Protein AF-0000000081141094 (afdb_homodimer)

Organism: NCBI:txid267567

Secondary structure (DSSP, 8-state):
---------------------------------EEE---EEEEEEEEEPTT-HHHHHHHHHHHHHHHHHH-TTTEEEEEEE---TT-EEEEEEEESSHHHHHHHHHHTHHHHHHHHTTEEEEEEEEEE-HHHHHHHHTTTGGG-PEEEEBPTT-EEES--/---------------------------------EEE---EEEEEEEEEPTT-HHHHHHHHHHHHHHHHHH-TTTEEEEEEE---TT-EEEEEEEESSHHHHHHHHHHTHHHHHHHHTTEEEEEEEEEE-HHHHHHHHTTTGGG-PEEEEBPTT-EEES--

Solvent-accessible surface area (backbone atoms only — not comparable to full-atom values): 17976 Å² total; per-residue (Å²): 135,85,81,77,78,78,76,76,78,76,79,76,83,77,72,76,81,76,67,83,73,65,81,70,71,72,69,70,65,76,68,75,48,74,39,75,55,61,50,30,30,49,42,44,30,32,40,46,37,90,94,24,56,67,68,33,58,65,44,52,62,55,50,51,52,50,47,67,73,71,30,67,88,28,46,44,30,40,37,40,26,28,68,31,98,86,34,37,35,34,43,47,38,29,12,68,34,54,67,37,47,53,51,47,53,64,72,41,44,69,55,50,56,58,37,52,74,28,28,42,77,78,44,41,39,37,34,20,43,56,75,43,49,61,71,43,48,73,84,41,48,90,68,65,55,49,64,24,34,44,37,87,83,21,27,26,33,70,88,68,135,86,79,77,77,79,75,76,78,75,80,74,82,76,72,75,79,73,66,84,73,65,82,68,72,73,68,71,65,77,69,73,50,76,39,78,57,61,51,29,31,49,41,42,31,30,39,47,37,91,93,25,56,68,69,32,57,66,45,52,62,56,50,49,52,51,47,68,73,70,30,70,87,28,45,45,32,41,37,40,27,28,68,31,97,81,34,36,36,34,43,48,38,30,12,68,34,53,66,36,46,52,51,47,53,64,71,41,43,68,54,49,54,58,36,53,76,27,28,44,77,78,42,42,40,37,33,19,43,56,75,43,49,62,71,41,50,72,84,42,49,91,70,63,56,47,64,23,34,44,37,87,82,20,27,26,33,70,89,68

Structure (mmCIF, N/CA/C/O backbone):
data_AF-0000000081141094-model_v1
#
loop_
_entity.id
_entity.type
_entity.pdbx_description
1 polymer 'ABM domain-containing protein'
#
loop_
_atom_site.group_PDB
_atom_site.id
_atom_site.type_symbol
_atom_site.label_atom_id
_atom_site.label_alt_id
_atom_site.label_comp_id
_atom_site.label_asym_id
_atom_site.label_entity_id
_atom_site.label_seq_id
_atom_site.pdbx_PDB_ins_code
_atom_site.Cartn_x
_atom_site.Cartn_y
_atom_site.Cartn_z
_atom_site.occupancy
_atom_site.B_iso_or_equiv
_atom_site.auth_seq_id
_atom_site.auth_comp_id
_atom_site.auth_asym_id
_atom_site.auth_atom_id
_atom_site.pdbx_PDB_model_num
ATOM 1 N N . MET A 1 1 ? 33.531 -31.422 -27.875 1 28.91 1 MET A N 1
ATOM 2 C CA . MET A 1 1 ? 34.719 -31.797 -27.125 1 28.91 1 MET A CA 1
ATOM 3 C C . MET A 1 1 ? 34.406 -31.922 -25.641 1 28.91 1 MET A C 1
ATOM 5 O O . MET A 1 1 ? 33.906 -30.984 -25.031 1 28.91 1 MET A O 1
ATOM 9 N N . LYS A 1 2 ? 34.094 -33.25 -25.203 1 31.78 2 LYS A N 1
ATOM 10 C CA . LYS A 1 2 ? 33.469 -33.812 -24 1 31.78 2 LYS A CA 1
ATOM 11 C C . LYS A 1 2 ? 34.375 -33.625 -22.781 1 31.78 2 LYS A C 1
ATOM 13 O O . LYS A 1 2 ? 35.469 -34.219 -22.703 1 31.78 2 LYS A O 1
ATOM 18 N N . LEU A 1 3 ? 34.5 -32.406 -22.156 1 33.88 3 LEU A N 1
ATOM 19 C CA . LEU A 1 3 ? 35.312 -32.031 -21 1 33.88 3 LEU A CA 1
ATOM 20 C C . LEU A 1 3 ? 35 -32.938 -19.812 1 33.88 3 LEU A C 1
ATOM 22 O O . LEU A 1 3 ? 33.906 -32.906 -19.281 1 33.88 3 LEU A O 1
ATOM 26 N N . SER A 1 4 ? 35.625 -34.188 -19.781 1 29.58 4 SER A N 1
ATOM 27 C CA . SER A 1 4 ? 35.562 -35.219 -18.75 1 29.58 4 SER A CA 1
ATOM 28 C C . SER A 1 4 ? 36.062 -34.688 -17.406 1 29.58 4 SER A C 1
ATOM 30 O O . SER A 1 4 ? 37.281 -34.5 -17.234 1 29.58 4 SER A O 1
ATOM 32 N N . VAL A 1 5 ? 35.375 -33.75 -16.734 1 29.59 5 VAL A N 1
ATOM 33 C CA . VAL A 1 5 ? 35.719 -33.281 -15.398 1 29.59 5 VAL A CA 1
ATOM 34 C C . VAL A 1 5 ? 35.688 -34.469 -14.422 1 29.59 5 VAL A C 1
ATOM 36 O O . VAL A 1 5 ? 34.656 -35.062 -14.188 1 29.59 5 VAL A O 1
ATOM 39 N N . ILE A 1 6 ? 36.719 -35.281 -14.359 1 33.62 6 ILE A N 1
ATOM 40 C CA . ILE A 1 6 ? 37 -36.375 -13.445 1 33.62 6 ILE A CA 1
ATOM 41 C C . ILE A 1 6 ? 36.969 -35.875 -12 1 33.62 6 ILE A C 1
ATOM 43 O O . ILE A 1 6 ? 37.844 -35.125 -11.586 1 33.62 6 ILE A O 1
ATOM 47 N N . ILE A 1 7 ? 35.75 -35.594 -11.398 1 28.33 7 ILE A N 1
ATOM 48 C CA . ILE A 1 7 ? 35.625 -35.219 -9.992 1 28.33 7 ILE A CA 1
ATOM 49 C C . ILE A 1 7 ? 36 -36.406 -9.117 1 28.33 7 ILE A C 1
ATOM 51 O O . ILE A 1 7 ? 35.375 -37.469 -9.172 1 28.33 7 ILE A O 1
ATOM 55 N N . ASN A 1 8 ? 37.312 -36.625 -8.883 1 35.44 8 ASN A N 1
ATOM 56 C CA . ASN A 1 8 ? 37.844 -37.562 -7.926 1 35.44 8 ASN A CA 1
ATOM 57 C C . ASN A 1 8 ? 37.156 -37.469 -6.578 1 35.44 8 ASN A C 1
ATOM 59 O O . ASN A 1 8 ? 37.156 -36.438 -5.934 1 35.44 8 ASN A O 1
ATOM 63 N N . THR A 1 9 ? 36.219 -38.406 -6.363 1 34.09 9 THR A N 1
ATOM 64 C CA . THR A 1 9 ? 35.438 -38.594 -5.141 1 34.09 9 THR A CA 1
ATOM 65 C C . THR A 1 9 ? 36.375 -39 -3.982 1 34.09 9 THR A C 1
ATOM 67 O O . THR A 1 9 ? 37 -40.062 -4.016 1 34.09 9 THR A O 1
ATOM 70 N N . ILE A 1 10 ? 37.188 -38.094 -3.402 1 36.44 10 ILE A N 1
ATOM 71 C CA . ILE A 1 10 ? 37.969 -38.344 -2.203 1 36.44 10 ILE A CA 1
ATOM 72 C C . ILE A 1 10 ? 37.062 -38.844 -1.083 1 36.44 10 ILE A C 1
ATOM 74 O O . ILE A 1 10 ? 36.125 -38.156 -0.702 1 36.44 10 ILE A O 1
ATOM 78 N N . THR A 1 11 ? 36.969 -40.188 -0.93 1 33.22 11 THR A N 1
ATOM 79 C CA . THR A 1 11 ? 36.188 -40.844 0.125 1 33.22 11 THR A CA 1
ATOM 80 C C . THR A 1 11 ? 36.781 -40.562 1.496 1 33.22 11 THR A C 1
ATOM 82 O O . THR A 1 11 ? 37.906 -40.969 1.797 1 33.22 11 THR A O 1
ATOM 85 N N . ILE A 1 12 ? 36.656 -39.344 2.041 1 29.73 12 ILE A N 1
ATOM 86 C CA . ILE A 1 12 ? 37.125 -39.094 3.404 1 29.73 12 ILE A CA 1
ATOM 87 C C . ILE A 1 12 ? 36.312 -39.969 4.379 1 29.73 12 ILE A C 1
ATOM 89 O O . ILE A 1 12 ? 35.094 -39.938 4.391 1 29.73 12 ILE A O 1
ATOM 93 N N . ALA A 1 13 ? 36.906 -41.094 4.852 1 36.69 13 ALA A N 1
ATOM 94 C CA . ALA A 1 13 ? 36.375 -41.969 5.898 1 36.69 13 ALA A CA 1
ATOM 95 C C . ALA A 1 13 ? 36.156 -41.188 7.199 1 36.69 13 ALA A C 1
ATOM 97 O O . ALA A 1 13 ? 37.125 -40.75 7.84 1 36.69 13 ALA A O 1
ATOM 98 N N . CYS A 1 14 ? 35.125 -40.281 7.309 1 29.14 14 CYS A N 1
ATOM 99 C CA . CYS A 1 14 ? 34.812 -39.594 8.555 1 29.14 14 CYS A CA 1
ATOM 100 C C . CYS A 1 14 ? 34.469 -40.594 9.656 1 29.14 14 CYS A C 1
ATOM 102 O O . CYS A 1 14 ? 33.438 -41.281 9.57 1 29.14 14 CYS A O 1
ATOM 104 N N . ALA A 1 15 ? 35.406 -41.281 10.344 1 36.28 15 ALA A N 1
ATOM 105 C CA . ALA A 1 15 ? 35.125 -42.156 11.484 1 36.28 15 ALA A CA 1
ATOM 106 C C . ALA A 1 15 ? 34.406 -41.375 12.586 1 36.28 15 ALA A C 1
ATOM 108 O O . ALA A 1 15 ? 34.125 -41.938 13.656 1 36.28 15 ALA A O 1
ATOM 109 N N . SER A 1 16 ? 33.906 -40.156 12.539 1 31.55 16 SER A N 1
ATOM 110 C CA . SER A 1 16 ? 33.656 -39.562 13.852 1 31.55 16 SER A CA 1
ATOM 111 C C . SER A 1 16 ? 32.594 -40.312 14.625 1 31.55 16 SER A C 1
ATOM 113 O O . SER A 1 16 ? 31.562 -40.688 14.055 1 31.55 16 SER A O 1
ATOM 115 N N . ALA A 1 17 ? 32.969 -41.031 15.75 1 40.16 17 ALA A N 1
ATOM 116 C CA . ALA A 1 17 ? 32.125 -41.625 16.781 1 40.16 17 ALA A CA 1
ATOM 117 C C . ALA A 1 17 ? 31.172 -40.594 17.344 1 40.16 17 ALA A C 1
ATOM 119 O O . ALA A 1 17 ? 31.578 -39.656 18.047 1 40.16 17 ALA A O 1
ATOM 120 N N . PHE A 1 18 ? 30.094 -40.062 16.641 1 37.53 18 PHE A N 1
ATOM 121 C CA . PHE A 1 18 ? 29.219 -39.031 17.188 1 37.53 18 PHE A CA 1
ATOM 122 C C . PHE A 1 18 ? 28.453 -39.594 18.391 1 37.53 18 PHE A C 1
ATOM 124 O O . PHE A 1 18 ? 27.859 -40.656 18.328 1 37.53 18 PHE A O 1
ATOM 131 N N . ALA A 1 19 ? 28.984 -39.25 19.641 1 45.69 19 ALA A N 1
ATOM 132 C CA . ALA A 1 19 ? 28.203 -39.438 20.844 1 45.69 19 ALA A CA 1
ATOM 133 C C . ALA A 1 19 ? 26.75 -39.031 20.641 1 45.69 19 ALA A C 1
ATOM 135 O O . ALA A 1 19 ? 26.469 -38.156 19.812 1 45.69 19 ALA A O 1
ATOM 136 N N . PRO A 1 20 ? 25.891 -39.812 21.25 1 41.44 20 PRO A N 1
ATOM 137 C CA . PRO A 1 20 ? 24.469 -39.531 21.031 1 41.44 20 PRO A CA 1
ATOM 138 C C . PRO A 1 20 ? 24.109 -38.062 21.359 1 41.44 20 PRO A C 1
ATOM 140 O O . PRO A 1 20 ? 24.531 -37.562 22.391 1 41.44 20 PRO A O 1
ATOM 143 N N . ILE A 1 21 ? 24 -37.219 20.312 1 45.81 21 ILE A N 1
ATOM 144 C CA . ILE A 1 21 ? 23.484 -35.844 20.391 1 45.81 21 ILE A CA 1
ATOM 145 C C . ILE A 1 21 ? 22.234 -35.812 21.25 1 45.81 21 ILE A C 1
ATOM 147 O O . ILE A 1 21 ? 21.375 -36.719 21.156 1 45.81 21 ILE A O 1
ATOM 151 N N . SER A 1 22 ? 22.469 -35.344 22.516 1 41.44 22 SER A N 1
ATOM 152 C CA . SER A 1 22 ? 21.312 -35 23.344 1 41.44 22 SER A CA 1
ATOM 153 C C . SER A 1 22 ? 20.125 -34.562 22.5 1 41.44 22 SER A C 1
ATOM 155 O O . SER A 1 22 ? 20.312 -34 21.406 1 41.44 22 SER A O 1
ATOM 157 N N . PRO A 1 23 ? 18.953 -35 22.875 1 37.28 23 PRO A N 1
ATOM 158 C CA . PRO A 1 23 ? 17.797 -34.594 22.078 1 37.28 23 PRO A CA 1
ATOM 159 C C . PRO A 1 23 ? 17.844 -33.125 21.656 1 37.28 23 PRO A C 1
ATOM 161 O O . PRO A 1 23 ? 18.422 -32.312 22.359 1 37.28 23 PRO A O 1
ATOM 164 N N . THR A 1 24 ? 18.031 -32.969 20.328 1 35.97 24 THR A N 1
ATOM 165 C CA . THR A 1 24 ? 17.875 -31.703 19.641 1 35.97 24 THR A CA 1
ATOM 166 C C . THR A 1 24 ? 16.828 -30.844 20.328 1 35.97 24 THR A C 1
ATOM 168 O O . THR A 1 24 ? 15.719 -31.297 20.594 1 35.97 24 THR A O 1
ATOM 171 N N . LYS A 1 25 ? 17.344 -29.859 21.078 1 41.28 25 LYS A N 1
ATOM 172 C CA . LYS A 1 25 ? 16.406 -28.781 21.375 1 41.28 25 LYS A CA 1
ATOM 173 C C . LYS A 1 25 ? 15.375 -28.625 20.25 1 41.28 25 LYS A C 1
ATOM 175 O O . LYS A 1 25 ? 15.75 -28.5 19.078 1 41.28 25 LYS A O 1
ATOM 180 N N . THR A 1 26 ? 14.312 -29.328 20.406 1 37 26 THR A N 1
ATOM 181 C CA . THR A 1 26 ? 13.234 -28.875 19.531 1 37 26 THR A CA 1
ATOM 182 C C . THR A 1 26 ? 13.32 -27.375 19.297 1 37 26 THR A C 1
ATOM 184 O O . THR A 1 26 ? 13.141 -26.578 20.219 1 37 26 THR A O 1
ATOM 187 N N . HIS A 1 27 ? 14.266 -26.953 18.484 1 39.41 27 HIS A N 1
ATOM 188 C CA . HIS A 1 27 ? 13.977 -25.609 17.984 1 39.41 27 HIS A CA 1
ATOM 189 C C . HIS A 1 27 ? 12.484 -25.406 17.734 1 39.41 27 HIS A C 1
ATOM 191 O O . HIS A 1 27 ? 11.906 -26.078 16.875 1 39.41 27 HIS A O 1
ATOM 197 N N . THR A 1 28 ? 11.773 -25.391 18.734 1 39.66 28 THR A N 1
ATOM 198 C CA . THR A 1 28 ? 10.445 -24.828 18.5 1 39.66 28 THR A CA 1
ATOM 199 C C . THR A 1 28 ? 10.5 -23.734 17.438 1 39.66 28 THR A C 1
ATOM 201 O O . THR A 1 28 ? 10.977 -22.625 17.719 1 39.66 28 THR A O 1
ATOM 204 N N . SER A 1 29 ? 11.055 -24.031 16.266 1 41.84 29 SER A N 1
ATOM 205 C CA . SER A 1 29 ? 10.906 -23.078 15.172 1 41.84 29 SER A CA 1
ATOM 206 C C . SER A 1 29 ? 9.625 -22.266 15.32 1 41.84 29 SER A C 1
ATOM 208 O O . SER A 1 29 ? 8.523 -22.812 15.289 1 41.84 29 SER A O 1
ATOM 210 N N . LEU A 1 30 ? 9.492 -21.406 16.188 1 47.03 30 LEU A N 1
ATOM 211 C CA . LEU A 1 30 ? 8.391 -20.453 16.234 1 47.03 30 LEU A CA 1
ATOM 212 C C . LEU A 1 30 ? 7.781 -20.25 14.859 1 47.03 30 LEU A C 1
ATOM 214 O O . LEU A 1 30 ? 8.406 -19.625 13.984 1 47.03 30 LEU A O 1
ATOM 218 N N . THR A 1 31 ? 7.172 -21.312 14.32 1 54.34 31 THR A N 1
ATOM 219 C CA . THR A 1 31 ? 6.461 -21.328 13.055 1 54.34 31 THR A CA 1
ATOM 220 C C . THR A 1 31 ? 5.746 -20.016 12.805 1 54.34 31 THR A C 1
ATOM 222 O O . THR A 1 31 ? 4.965 -19.562 13.648 1 54.34 31 THR A O 1
ATOM 225 N N . MET A 1 32 ? 6.367 -19.188 12.117 1 63.62 32 MET A N 1
ATOM 226 C CA . MET A 1 32 ? 5.672 -17.969 11.695 1 63.62 32 MET A CA 1
ATOM 227 C C . MET A 1 32 ? 4.273 -18.281 11.188 1 63.62 32 MET A C 1
ATOM 229 O O . MET A 1 32 ? 4.09 -19.234 10.422 1 63.62 32 MET A O 1
ATOM 233 N N . THR A 1 33 ? 3.359 -17.703 11.961 1 85.19 33 THR A N 1
ATOM 234 C CA . THR A 1 33 ? 1.96 -17.891 11.594 1 85.19 33 THR A CA 1
ATOM 235 C C . THR A 1 33 ? 1.44 -16.703 10.797 1 85.19 33 THR A C 1
ATOM 237 O O . THR A 1 33 ? 2.055 -15.633 10.805 1 85.19 33 THR A O 1
ATOM 240 N N . TRP A 1 34 ? 0.695 -16.984 9.852 1 94.88 34 TRP A N 1
ATOM 241 C CA . TRP A 1 34 ? -0.061 -16 9.086 1 94.88 34 TRP A CA 1
ATOM 242 C C . TRP A 1 34 ? -1.381 -15.672 9.781 1 94.88 34 TRP A C 1
ATOM 244 O O . TRP A 1 34 ? -1.982 -16.531 10.422 1 94.88 34 TRP A O 1
ATOM 254 N N . ARG A 1 35 ? -1.74 -14.43 9.719 1 94.94 35 ARG A N 1
ATOM 255 C CA . ARG A 1 35 ? -3.105 -14.047 10.062 1 94.94 35 ARG A CA 1
ATOM 256 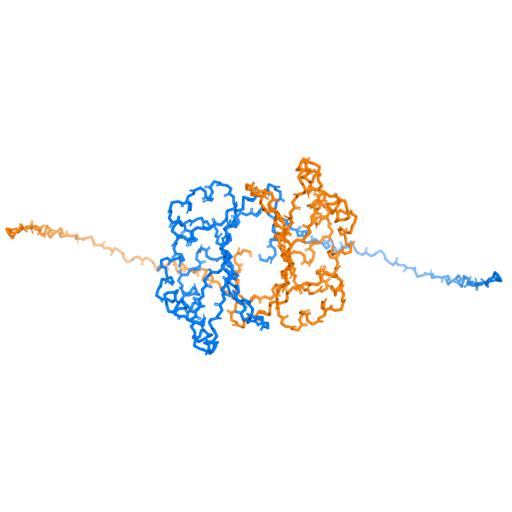C C . ARG A 1 35 ? -3.818 -13.438 8.859 1 94.94 35 ARG A C 1
ATOM 258 O O . ARG A 1 35 ? -3.172 -12.992 7.906 1 94.94 35 ARG A O 1
ATOM 265 N N . ASP A 1 36 ? -5.082 -13.406 8.93 1 96.19 36 ASP A N 1
ATOM 266 C CA . ASP A 1 36 ? -5.848 -12.797 7.855 1 96.19 36 ASP A CA 1
ATOM 267 C C . ASP A 1 36 ? -5.562 -11.297 7.766 1 96.19 36 ASP A C 1
ATOM 269 O O . ASP A 1 36 ? -5.465 -10.617 8.789 1 96.19 36 ASP A O 1
ATOM 273 N N . ASP A 1 37 ? -5.457 -10.852 6.574 1 96.94 37 ASP A N 1
ATOM 274 C CA . ASP A 1 37 ? -5.375 -9.406 6.355 1 96.94 37 ASP A CA 1
ATOM 275 C C . ASP A 1 37 ? -6.758 -8.766 6.398 1 96.94 37 ASP A C 1
ATOM 277 O O . ASP A 1 37 ? -7.633 -9.109 5.598 1 96.94 37 ASP A O 1
ATOM 281 N N . ASN A 1 38 ? -6.953 -7.848 7.281 1 96.69 38 ASN A N 1
ATOM 282 C CA . ASN A 1 38 ? -8.219 -7.125 7.363 1 96.69 38 ASN A CA 1
ATOM 283 C C . ASN A 1 38 ? -8 -5.617 7.406 1 96.69 38 ASN A C 1
ATOM 285 O O . ASN A 1 38 ? -8.875 -4.871 7.859 1 96.69 38 ASN A O 1
ATOM 289 N N . ILE A 1 39 ? -6.875 -5.195 6.965 1 97.94 39 ILE A N 1
ATOM 290 C CA . ILE A 1 39 ? -6.477 -3.793 7.062 1 97.94 39 ILE A CA 1
ATOM 291 C C . ILE A 1 39 ? -7.152 -2.988 5.953 1 97.94 39 ILE A C 1
ATOM 293 O O . ILE A 1 39 ? -7.219 -3.434 4.805 1 97.94 39 ILE A O 1
ATOM 297 N N . ILE A 1 40 ? -7.668 -1.82 6.312 1 98.75 40 ILE A N 1
ATOM 298 C CA . ILE A 1 40 ? -8.141 -0.822 5.359 1 98.75 40 ILE A CA 1
ATOM 299 C C . ILE A 1 40 ? -7 0.119 4.984 1 98.75 40 ILE A C 1
ATOM 301 O O . ILE A 1 40 ? -6.43 0.789 5.848 1 98.75 40 ILE A O 1
ATOM 305 N N . THR A 1 41 ? -6.699 0.141 3.707 1 98.75 41 THR A N 1
ATOM 306 C CA . THR A 1 41 ? -5.629 1.029 3.27 1 98.75 41 THR A CA 1
ATOM 307 C C . THR A 1 41 ? -6.184 2.168 2.418 1 98.75 41 THR A C 1
ATOM 309 O O . THR A 1 41 ? -7.09 1.96 1.61 1 98.75 41 THR A O 1
ATOM 312 N N . LEU A 1 42 ? -5.781 3.365 2.689 1 98.88 42 LEU A N 1
ATOM 313 C CA . LEU A 1 42 ? -5.949 4.547 1.849 1 98.88 42 LEU A CA 1
ATOM 314 C C . LEU A 1 42 ? -4.645 4.898 1.14 1 98.88 42 LEU A C 1
ATOM 316 O O . LEU A 1 42 ? -3.598 5.016 1.78 1 98.88 42 LEU A O 1
ATOM 320 N N . VAL A 1 43 ? -4.73 5.008 -0.226 1 98.88 43 VAL A N 1
ATOM 321 C CA . VAL A 1 43 ? -3.531 5.273 -1.01 1 98.88 43 VAL A CA 1
ATOM 322 C C . VAL A 1 43 ? -3.732 6.527 -1.855 1 98.88 43 VAL A C 1
ATOM 324 O O . VAL A 1 43 ? -4.051 6.441 -3.045 1 98.88 43 VAL A O 1
ATOM 327 N N . PRO A 1 44 ? -3.559 7.699 -1.254 1 98.88 44 PRO A N 1
ATOM 328 C CA . PRO A 1 44 ? -3.57 8.93 -2.057 1 98.88 44 PRO A CA 1
ATOM 329 C C . PRO A 1 44 ? -2.234 9.195 -2.746 1 98.88 44 PRO A C 1
ATOM 331 O O . PRO A 1 44 ? -1.175 9 -2.143 1 98.88 44 PRO A O 1
ATOM 334 N N . LYS A 1 45 ? -2.346 9.5 -4 1 98.94 45 LYS A N 1
ATOM 335 C CA . LYS A 1 45 ? -1.194 9.953 -4.773 1 98.94 45 LYS A CA 1
ATOM 336 C C . LYS A 1 45 ? -1.286 11.445 -5.07 1 98.94 45 LYS A C 1
ATOM 338 O O . LYS A 1 45 ? -2.268 11.914 -5.656 1 98.94 45 LYS A O 1
ATOM 343 N N . PHE A 1 46 ? -0.251 12.172 -4.652 1 98.94 46 PHE A N 1
ATOM 344 C CA . PHE A 1 46 ? -0.206 13.617 -4.805 1 98.94 46 PHE A CA 1
ATOM 345 C C . PHE A 1 46 ? 0.772 14.023 -5.902 1 98.94 46 PHE A C 1
ATOM 347 O O . PHE A 1 46 ? 1.863 13.453 -6.004 1 98.94 46 PHE A O 1
ATOM 354 N N . LYS A 1 47 ? 0.355 14.906 -6.711 1 98.94 47 LYS A N 1
ATOM 355 C CA . LYS A 1 47 ? 1.256 15.617 -7.613 1 98.94 47 LYS A CA 1
ATOM 356 C C . LYS A 1 47 ? 1.555 17.031 -7.102 1 98.94 47 LYS A C 1
ATOM 358 O O . LYS A 1 47 ? 0.658 17.859 -7.023 1 98.94 47 LYS A O 1
ATOM 363 N N . ILE A 1 48 ? 2.793 17.203 -6.789 1 98.94 48 ILE A N 1
ATOM 364 C CA . ILE A 1 48 ? 3.197 18.5 -6.27 1 98.94 48 ILE A CA 1
ATOM 365 C C . ILE A 1 48 ? 3.17 19.531 -7.391 1 98.94 48 ILE A C 1
ATOM 367 O O . ILE A 1 48 ? 3.605 19.266 -8.508 1 98.94 48 ILE A O 1
ATOM 371 N N . HIS A 1 49 ? 2.656 20.719 -7.066 1 98.94 49 HIS A N 1
ATOM 372 C CA . HIS A 1 49 ? 2.639 21.797 -8.047 1 98.94 49 HIS A CA 1
ATOM 373 C C . HIS A 1 49 ? 4.055 22.219 -8.43 1 98.94 49 HIS A C 1
ATOM 375 O O . HIS A 1 49 ? 4.969 22.141 -7.605 1 98.94 49 HIS A O 1
ATOM 381 N N . GLU A 1 50 ? 4.168 22.656 -9.703 1 98.69 50 GLU A N 1
ATOM 382 C CA . GLU A 1 50 ? 5.465 23.156 -10.148 1 98.69 50 GLU A CA 1
ATOM 383 C C . GLU A 1 50 ? 5.996 24.234 -9.211 1 98.69 50 GLU A C 1
ATOM 385 O O . GLU A 1 50 ? 5.27 25.172 -8.852 1 98.69 50 GLU A O 1
ATOM 390 N N . GLY A 1 51 ? 7.234 24.031 -8.719 1 98.5 51 GLY A N 1
ATOM 391 C CA . GLY A 1 51 ? 7.906 25.031 -7.898 1 98.5 51 GLY A CA 1
ATOM 392 C C . GLY A 1 51 ? 7.465 25 -6.445 1 98.5 51 GLY A C 1
ATOM 393 O O . GLY A 1 51 ? 7.898 25.828 -5.641 1 98.5 51 GLY A O 1
ATOM 394 N N . LYS A 1 52 ? 6.637 24.016 -6.055 1 98.81 52 LYS A N 1
ATOM 395 C CA . LYS A 1 52 ? 6.043 24.047 -4.723 1 98.81 52 LYS A CA 1
ATOM 396 C C . LYS A 1 52 ? 6.551 22.875 -3.871 1 98.81 52 LYS A C 1
ATOM 398 O O . LYS A 1 52 ? 5.949 22.547 -2.846 1 98.81 52 LYS A O 1
ATOM 403 N N . LYS A 1 53 ? 7.641 22.266 -4.258 1 98.62 53 LYS A N 1
ATOM 404 C CA . LYS A 1 53 ? 8.156 21.078 -3.576 1 98.62 53 LYS A CA 1
ATOM 405 C C . LYS A 1 53 ? 8.516 21.406 -2.127 1 98.62 53 LYS A C 1
ATOM 407 O O . LYS A 1 53 ? 8.148 20.656 -1.214 1 98.62 53 LYS A O 1
ATOM 412 N N . GLU A 1 54 ? 9.188 22.422 -1.898 1 98.5 54 GLU A N 1
ATOM 413 C CA . GLU A 1 54 ? 9.617 22.766 -0.547 1 98.5 54 GLU A CA 1
ATOM 414 C C . GLU A 1 54 ? 8.422 23 0.369 1 98.5 54 GLU A C 1
ATOM 416 O O . GLU A 1 54 ? 8.375 22.469 1.481 1 98.5 54 GLU A O 1
ATOM 421 N N . GLU A 1 55 ? 7.48 23.812 -0.071 1 98.75 55 GLU A N 1
ATOM 422 C CA . GLU A 1 55 ? 6.297 24.125 0.719 1 98.75 55 GLU A CA 1
ATOM 423 C C . GLU A 1 55 ? 5.496 22.859 1.038 1 98.75 55 GLU A C 1
ATOM 425 O O . GLU A 1 55 ? 5.031 22.688 2.166 1 98.75 55 GLU A O 1
ATOM 430 N N . TYR A 1 56 ? 5.398 22.078 0.043 1 98.88 56 TYR A N 1
ATOM 431 C CA . TYR A 1 56 ? 4.652 20.844 0.227 1 98.88 56 TYR A CA 1
ATOM 432 C C . TYR A 1 56 ? 5.336 19.938 1.248 1 98.88 56 TYR A C 1
ATOM 434 O O . TYR A 1 56 ? 4.691 19.438 2.172 1 98.88 56 TYR A O 1
ATOM 442 N N . MET A 1 57 ? 6.594 19.781 1.043 1 98.75 57 MET A N 1
ATOM 443 C CA . MET A 1 57 ? 7.344 18.844 1.866 1 98.75 57 MET A CA 1
ATOM 444 C C . MET A 1 57 ? 7.371 19.297 3.322 1 98.75 57 MET A C 1
ATOM 446 O O . MET A 1 57 ? 7.426 18.469 4.234 1 98.75 57 MET A O 1
ATOM 450 N N . LYS A 1 58 ? 7.23 20.5 3.639 1 98.44 58 LYS A N 1
ATOM 451 C CA . LYS A 1 58 ? 7.25 21.047 4.992 1 98.44 58 LYS A CA 1
ATOM 452 C C . LYS A 1 58 ? 6 20.641 5.766 1 98.44 58 LYS A C 1
ATOM 454 O O . LYS A 1 58 ? 5.992 20.656 7 1 98.44 58 LYS A O 1
ATOM 459 N N . VAL A 1 59 ? 4.984 20.297 5.074 1 98.75 59 VAL A N 1
ATOM 460 C CA . VAL A 1 59 ? 3.715 19.969 5.719 1 98.75 59 VAL A CA 1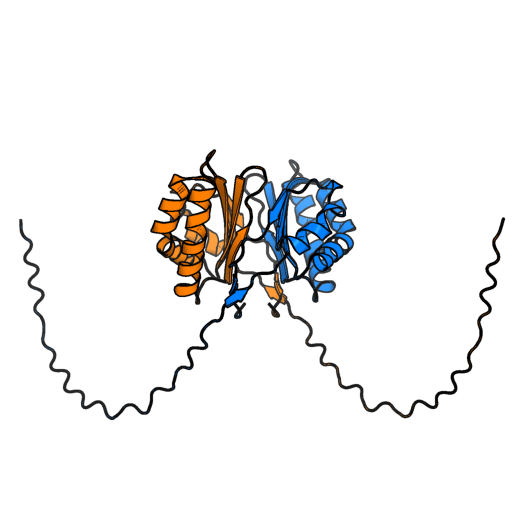
ATOM 461 C C . VAL A 1 59 ? 3.742 18.516 6.211 1 98.75 59 VAL A C 1
ATOM 463 O O . VAL A 1 59 ? 3.092 18.188 7.203 1 98.75 59 VAL A O 1
ATOM 466 N N . LEU A 1 60 ? 4.5 17.641 5.586 1 98.69 60 LEU A N 1
ATOM 467 C CA . LEU A 1 60 ? 4.422 16.203 5.789 1 98.69 60 LEU A CA 1
ATOM 468 C C . LEU A 1 60 ? 4.777 15.836 7.227 1 98.69 60 LEU A C 1
ATOM 470 O O . LEU A 1 60 ? 4.094 15.023 7.848 1 98.69 60 LEU A O 1
ATOM 474 N N . PRO A 1 61 ? 5.801 16.5 7.871 1 98.69 61 PRO A 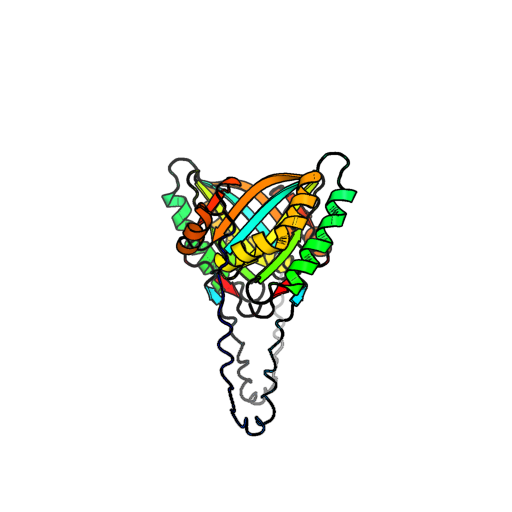N 1
ATOM 475 C CA . PRO A 1 61 ? 6.109 16.156 9.258 1 98.69 61 PRO A CA 1
ATOM 476 C C . PRO A 1 61 ? 4.949 16.453 10.211 1 98.69 61 PRO A C 1
ATOM 478 O O . PRO A 1 61 ? 4.789 15.766 11.227 1 98.69 61 PRO A O 1
ATOM 481 N N . LYS A 1 62 ? 4.109 17.359 9.891 1 98.75 62 LYS A N 1
ATOM 482 C CA . LYS A 1 62 ? 2.973 17.688 10.742 1 98.75 62 LYS A CA 1
ATOM 483 C C . LYS A 1 62 ? 1.931 16.578 10.727 1 98.75 62 LYS A C 1
ATOM 485 O O . LYS A 1 62 ? 1.312 16.266 11.75 1 98.75 62 LYS A O 1
ATOM 490 N N . PHE A 1 63 ? 1.716 15.969 9.547 1 98.88 63 PHE A N 1
ATOM 491 C CA . PHE A 1 63 ? 0.875 14.781 9.469 1 98.88 63 PHE A CA 1
ATOM 492 C C . PHE A 1 63 ? 1.392 13.695 10.406 1 98.88 63 PHE A C 1
ATOM 494 O O . PHE A 1 63 ? 0.628 13.133 11.188 1 98.88 63 PHE A O 1
ATOM 501 N N . LEU A 1 64 ? 2.684 13.43 10.219 1 98.69 64 LEU A N 1
ATOM 502 C CA . LEU A 1 64 ? 3.305 12.344 10.961 1 98.69 64 LEU A CA 1
ATOM 503 C C . LEU A 1 64 ? 3.154 12.555 12.469 1 98.69 64 LEU A C 1
ATOM 505 O O . LEU A 1 64 ? 2.787 11.633 13.195 1 98.69 64 LEU A O 1
ATOM 509 N N . GLU A 1 65 ? 3.416 13.727 12.93 1 98.12 65 GLU A N 1
ATOM 510 C CA . GLU A 1 65 ? 3.311 14.062 14.352 1 98.12 65 GLU A CA 1
ATOM 511 C C . GLU A 1 65 ? 1.889 13.852 14.859 1 98.12 65 GLU A C 1
ATOM 513 O O . GLU A 1 65 ? 1.685 13.234 15.914 1 98.12 65 GLU A O 1
ATOM 518 N N . LYS A 1 66 ? 0.935 14.328 14.148 1 98.38 66 LYS A N 1
ATOM 519 C CA . LYS A 1 66 ? -0.463 14.25 14.562 1 98.38 66 LYS A CA 1
ATOM 520 C C . LYS A 1 66 ? -0.934 12.797 14.625 1 98.38 66 LYS A C 1
ATOM 522 O O . LYS A 1 66 ? -1.621 12.398 15.57 1 98.38 66 LYS A O 1
ATOM 527 N N . VAL A 1 67 ? -0.597 12.039 13.641 1 98.56 67 VAL A N 1
ATOM 528 C CA . VAL A 1 67 ? -1.021 10.641 13.586 1 98.56 67 VAL A CA 1
ATOM 529 C C . VAL A 1 67 ? -0.367 9.859 14.719 1 98.56 67 VAL A C 1
ATOM 531 O O . VAL A 1 67 ? -1.032 9.086 15.414 1 98.56 67 VAL A O 1
ATOM 534 N N . LYS A 1 68 ? 0.9 10.109 14.906 1 96.81 68 LYS A N 1
ATOM 535 C CA . LYS A 1 68 ? 1.607 9.453 16 1 96.81 68 LYS A CA 1
ATOM 536 C C . LYS A 1 68 ? 0.958 9.766 17.344 1 96.81 68 LYS A C 1
ATOM 538 O O . LYS A 1 68 ? 0.848 8.891 18.203 1 96.81 68 LYS A O 1
ATOM 543 N N . ALA A 1 69 ? 0.473 10.906 17.5 1 97.12 69 ALA A N 1
ATOM 544 C CA . ALA A 1 69 ? -0.033 11.383 18.781 1 97.12 69 ALA A CA 1
ATOM 545 C C . ALA A 1 69 ? -1.454 10.883 19.031 1 97.12 69 ALA A C 1
ATOM 547 O O . ALA A 1 69 ? -1.843 10.633 20.172 1 97.12 69 ALA A O 1
ATOM 548 N N . ASN A 1 70 ? -2.191 10.656 17.969 1 97.81 70 ASN A N 1
ATOM 549 C CA . ASN A 1 70 ? -3.631 10.617 18.203 1 97.81 70 ASN A CA 1
ATOM 550 C C . ASN A 1 70 ? -4.242 9.305 17.719 1 97.81 70 ASN A C 1
ATOM 552 O O . ASN A 1 70 ? -5.426 9.047 17.953 1 97.81 70 ASN A O 1
ATOM 556 N N . GLU A 1 71 ? -3.465 8.453 17.078 1 97.44 71 GLU A N 1
ATOM 557 C CA . GLU A 1 71 ? -4.129 7.359 16.391 1 97.44 71 GLU A CA 1
ATOM 558 C C . GLU A 1 71 ? -3.51 6.012 16.75 1 97.44 71 GLU A C 1
ATOM 560 O O . GLU A 1 71 ? -3.455 5.105 15.914 1 97.44 71 GLU A O 1
ATOM 565 N N . GLN A 1 72 ? -3.145 5.824 17.922 1 94.75 72 GLN A N 1
ATOM 566 C CA . GLN A 1 72 ? -2.453 4.629 18.391 1 94.75 72 GLN A CA 1
ATOM 567 C C . GLN A 1 72 ? -3.379 3.416 18.375 1 94.75 72 GLN A C 1
ATOM 569 O O . GLN A 1 72 ? -2.922 2.281 18.234 1 94.75 72 GLN A O 1
ATOM 574 N N . ASP A 1 73 ? -4.637 3.682 18.422 1 94.31 73 ASP A N 1
ATOM 575 C CA . ASP A 1 73 ? -5.57 2.57 18.578 1 94.31 73 ASP A CA 1
ATOM 576 C C . ASP A 1 73 ? -6.086 2.096 17.219 1 94.31 73 ASP A C 1
ATOM 578 O O . ASP A 1 73 ? -6.672 1.016 17.109 1 94.31 73 ASP A O 1
ATOM 582 N N . THR A 1 74 ? -5.828 2.902 16.188 1 96.62 74 THR A N 1
ATOM 583 C CA . THR A 1 74 ? -6.512 2.564 14.945 1 96.62 74 THR A CA 1
ATOM 584 C C . THR A 1 74 ? -5.523 2.486 13.789 1 96.62 74 THR A C 1
ATOM 586 O O . THR A 1 74 ? -5.73 1.733 12.836 1 96.62 74 THR A O 1
ATOM 589 N N . CYS A 1 75 ? -4.453 3.246 13.812 1 97.69 75 CYS A N 1
ATOM 590 C CA . CYS A 1 75 ? -3.488 3.277 12.719 1 97.69 75 CYS A CA 1
ATOM 591 C C . CYS A 1 75 ? -2.52 2.104 12.812 1 97.69 75 CYS A C 1
ATOM 593 O O . CYS A 1 75 ? -1.918 1.873 13.867 1 97.69 75 CYS A O 1
ATOM 595 N N . VAL A 1 76 ? -2.381 1.388 11.727 1 97.25 76 VAL A N 1
ATOM 596 C CA . VAL A 1 76 ? -1.498 0.228 11.664 1 97.25 76 VAL A CA 1
ATOM 597 C C . VAL A 1 76 ? -0.137 0.643 11.109 1 97.25 76 VAL A C 1
ATOM 599 O O . VAL A 1 76 ? 0.903 0.188 11.594 1 97.25 76 VAL A O 1
ATOM 602 N N . PHE A 1 77 ? -0.084 1.443 10.125 1 98.06 77 PHE A N 1
ATOM 603 C CA . PHE A 1 77 ? 1.127 2.051 9.586 1 98.06 77 PHE A CA 1
ATOM 604 C C . PHE A 1 77 ? 0.811 3.377 8.906 1 98.06 77 PHE A C 1
ATOM 606 O O . PHE A 1 77 ? -0.311 3.59 8.438 1 98.06 77 PHE A O 1
ATOM 613 N N . TYR A 1 78 ? 1.821 4.207 8.938 1 98.75 78 TYR A N 1
ATOM 614 C CA . TYR A 1 78 ? 1.643 5.543 8.367 1 98.75 78 TYR A CA 1
ATOM 615 C C . TYR A 1 78 ? 2.98 6.145 7.961 1 98.75 78 TYR A C 1
ATOM 617 O O . TYR A 1 78 ? 3.967 6.043 8.695 1 98.75 78 TYR A O 1
ATOM 625 N N . GLY A 1 79 ? 2.918 6.723 6.801 1 98.81 79 GLY A N 1
ATOM 626 C CA . GLY A 1 79 ? 4.066 7.453 6.293 1 98.81 79 GLY A CA 1
ATOM 627 C C . GLY A 1 79 ? 3.908 7.887 4.848 1 98.81 79 GLY A C 1
ATOM 628 O O . GLY A 1 79 ? 2.789 7.934 4.328 1 98.81 79 GLY A O 1
ATOM 629 N N . PHE A 1 80 ? 5.047 8.297 4.297 1 98.94 80 PHE A N 1
ATOM 630 C CA . PHE A 1 80 ? 5.055 8.805 2.928 1 98.94 80 PHE A CA 1
ATOM 631 C C . PHE A 1 80 ? 6.211 8.203 2.135 1 98.94 80 PHE A C 1
ATOM 633 O O . PHE A 1 80 ? 7.258 7.883 2.697 1 98.94 80 PHE A O 1
ATOM 640 N N . VAL A 1 81 ? 5.992 8.109 0.852 1 98.88 81 VAL A N 1
ATOM 641 C CA . VAL A 1 81 ? 7.055 7.738 -0.077 1 98.88 81 VAL A CA 1
ATOM 642 C C . VAL A 1 81 ? 7.082 8.719 -1.249 1 98.88 81 VAL A C 1
ATOM 644 O O . VAL A 1 81 ? 6.039 9.242 -1.651 1 98.88 81 VAL A O 1
ATOM 647 N N . GLY A 1 82 ? 8.266 8.922 -1.8 1 98.69 82 GLY A N 1
ATOM 648 C CA . GLY A 1 82 ? 8.516 9.977 -2.764 1 98.69 82 GLY A CA 1
ATOM 649 C C . GLY A 1 82 ? 9.406 11.078 -2.221 1 98.69 82 GLY A C 1
ATOM 650 O O . GLY A 1 82 ? 10.094 10.891 -1.214 1 98.69 82 GLY A O 1
ATOM 651 N N . PRO A 1 83 ? 9.539 12.32 -2.852 1 98.62 83 PRO A N 1
ATOM 652 C CA . PRO A 1 83 ? 9.008 12.539 -4.199 1 98.62 83 PRO A CA 1
ATOM 653 C C . PRO A 1 83 ? 9.797 11.781 -5.27 1 98.62 83 PRO A C 1
ATOM 655 O O . PRO A 1 83 ? 11 11.562 -5.117 1 98.62 83 PRO A O 1
ATOM 658 N N . THR A 1 84 ? 9.047 11.375 -6.285 1 98.56 84 THR A N 1
ATOM 659 C CA . THR A 1 84 ? 9.695 10.867 -7.492 1 98.56 84 THR A CA 1
ATOM 660 C C . THR A 1 84 ? 10.297 12.016 -8.305 1 98.56 84 THR A C 1
ATOM 662 O O . THR A 1 84 ? 10.188 13.18 -7.918 1 98.56 84 THR A O 1
ATOM 665 N N . GLU A 1 85 ? 10.977 11.594 -9.422 1 96.62 85 GLU A N 1
ATOM 666 C CA . GLU A 1 85 ? 11.508 12.609 -10.328 1 96.62 85 GLU A CA 1
ATOM 667 C C . GLU A 1 85 ? 10.383 13.477 -10.898 1 96.62 85 GLU A C 1
ATOM 669 O O . GLU A 1 85 ? 10.594 14.656 -11.18 1 96.62 85 GLU A O 1
ATOM 674 N N . ASP A 1 86 ? 9.195 12.977 -10.953 1 97.62 86 ASP A N 1
ATOM 675 C CA . ASP A 1 86 ? 8.055 13.695 -11.516 1 97.62 86 ASP A CA 1
ATOM 676 C C . ASP A 1 86 ? 7.215 14.344 -10.414 1 97.62 86 ASP A C 1
ATOM 678 O O . ASP A 1 86 ? 6.051 14.68 -10.633 1 97.62 86 ASP A O 1
ATOM 682 N N . ASP A 1 87 ? 7.668 14.383 -9.18 1 98.69 87 ASP A N 1
ATOM 683 C CA . ASP A 1 87 ? 7.082 15.094 -8.055 1 98.69 87 ASP A CA 1
ATOM 684 C C . ASP A 1 87 ? 5.793 14.422 -7.59 1 98.69 87 ASP A C 1
ATOM 686 O O . ASP A 1 87 ? 4.805 15.094 -7.285 1 98.69 87 ASP A O 1
ATOM 690 N N . LEU A 1 88 ? 5.871 13.125 -7.574 1 98.88 88 LEU A N 1
ATOM 691 C CA . LEU A 1 88 ? 4.77 12.344 -7.023 1 98.88 88 LEU A CA 1
ATOM 692 C C . LEU A 1 88 ? 5.09 11.891 -5.602 1 98.88 88 LEU A C 1
ATOM 694 O O . LEU A 1 88 ? 6.223 11.5 -5.309 1 98.88 88 LEU A O 1
ATOM 698 N N . VAL A 1 89 ? 4.102 11.992 -4.711 1 98.94 89 VAL A N 1
ATOM 699 C CA . VAL A 1 89 ? 4.172 11.5 -3.34 1 98.94 89 VAL A CA 1
ATOM 700 C C . VAL A 1 89 ? 2.953 10.633 -3.037 1 98.94 89 VAL A C 1
ATOM 702 O O . VAL A 1 89 ? 1.832 10.969 -3.422 1 98.94 89 VAL A O 1
ATOM 705 N N . ILE A 1 90 ? 3.221 9.539 -2.414 1 98.94 90 ILE A N 1
ATOM 706 C CA . ILE A 1 90 ? 2.148 8.656 -1.968 1 98.94 90 ILE A CA 1
ATOM 707 C C . ILE A 1 90 ? 2.146 8.586 -0.443 1 98.94 90 ILE A C 1
ATOM 709 O O . ILE A 1 90 ? 3.199 8.422 0.179 1 98.94 90 ILE A O 1
ATOM 713 N N . CYS A 1 91 ? 0.988 8.805 0.112 1 98.94 91 CYS A N 1
ATOM 714 C CA . CYS A 1 91 ? 0.845 8.445 1.519 1 98.94 91 CYS A CA 1
ATOM 715 C C . CYS A 1 91 ? 0.594 6.949 1.677 1 98.94 91 CYS A C 1
ATOM 717 O O . CYS A 1 91 ? -0.355 6.41 1.104 1 98.94 91 CYS A O 1
ATOM 719 N N . ARG A 1 92 ? 1.436 6.285 2.365 1 98.62 92 ARG A N 1
ATOM 720 C CA . ARG A 1 92 ? 1.349 4.879 2.738 1 98.62 92 ARG A CA 1
ATOM 721 C C . ARG A 1 92 ? 0.708 4.715 4.113 1 98.62 92 ARG A C 1
ATOM 723 O O . ARG A 1 92 ? 1.349 4.969 5.137 1 98.62 92 ARG A O 1
ATOM 730 N N . GLU A 1 93 ? -0.552 4.25 4.145 1 98.88 93 GLU A N 1
ATOM 731 C CA . GLU A 1 93 ? -1.283 4.289 5.406 1 98.88 93 GLU A CA 1
ATOM 732 C C . GLU A 1 93 ? -2.328 3.182 5.473 1 98.88 93 GLU A C 1
ATOM 734 O O . GLU A 1 93 ? -2.902 2.799 4.453 1 98.88 93 GLU A O 1
ATOM 739 N N . GLY A 1 94 ? -2.543 2.617 6.656 1 98.56 94 GLY A N 1
ATOM 740 C CA . GLY A 1 94 ? -3.482 1.54 6.926 1 98.56 94 GLY A CA 1
ATOM 741 C C . GLY A 1 94 ? -4.09 1.612 8.312 1 98.56 94 GLY A C 1
ATOM 742 O O . GLY A 1 94 ? -3.432 2.039 9.266 1 98.56 94 GLY A O 1
ATOM 743 N N . TYR A 1 95 ? -5.297 1.127 8.406 1 98.38 95 TYR A N 1
ATOM 744 C CA . TYR A 1 95 ? -6.094 1.19 9.633 1 98.38 95 TYR A CA 1
ATOM 745 C C . TYR A 1 95 ? -6.773 -0.144 9.906 1 98.38 95 TYR A C 1
ATOM 747 O O . TYR A 1 95 ? -7.043 -0.915 8.984 1 98.38 95 TYR A O 1
ATOM 755 N N . ASN A 1 96 ? -7.121 -0.302 11.141 1 97.25 96 ASN A N 1
ATOM 756 C CA . ASN A 1 96 ? -7.691 -1.586 11.531 1 97.25 96 ASN A CA 1
ATOM 757 C C . ASN A 1 96 ? -9.195 -1.63 11.273 1 97.25 96 ASN A C 1
ATOM 759 O O . ASN A 1 96 ? -9.828 -2.67 11.461 1 97.25 96 ASN A O 1
ATOM 763 N N . SER A 1 97 ? -9.773 -0.459 10.836 1 97.88 97 SER A N 1
ATOM 764 C CA . SER A 1 97 ? -11.203 -0.393 10.547 1 97.88 97 SER A CA 1
ATOM 765 C C . SER A 1 97 ? -11.539 0.836 9.711 1 97.88 97 SER A C 1
ATOM 767 O O . SER A 1 97 ? -10.742 1.772 9.617 1 97.88 97 SER A O 1
ATOM 769 N N . ALA A 1 98 ? -12.727 0.779 9.086 1 98.69 98 ALA A N 1
ATOM 770 C CA . ALA A 1 98 ? -13.25 1.96 8.406 1 98.69 98 ALA A CA 1
ATOM 771 C C . ALA A 1 98 ? -13.375 3.137 9.375 1 98.69 98 ALA A C 1
ATOM 773 O O . ALA A 1 98 ? -13.07 4.277 9.016 1 98.69 98 ALA A O 1
ATOM 774 N N . ASP A 1 99 ? -13.812 2.846 10.617 1 98.38 99 ASP A N 1
ATOM 775 C CA . ASP A 1 99 ? -13.922 3.902 11.625 1 98.38 99 ASP A CA 1
ATOM 776 C C . ASP A 1 99 ? -12.562 4.539 11.898 1 98.38 99 ASP A C 1
ATOM 778 O O . ASP A 1 99 ? -12.469 5.75 12.094 1 98.38 99 ASP A O 1
ATOM 782 N N . GLY A 1 100 ? -11.57 3.697 11.953 1 98.44 100 GLY A N 1
ATOM 783 C CA . GLY A 1 100 ? -10.219 4.227 12.117 1 98.44 100 GLY A CA 1
ATOM 784 C C . GLY A 1 100 ? -9.812 5.172 11 1 98.44 100 GLY A C 1
ATOM 785 O O . GLY A 1 100 ? -9.211 6.215 11.258 1 98.44 100 GLY A O 1
ATOM 786 N N . LEU A 1 101 ? -10.133 4.852 9.781 1 98.88 101 LEU A N 1
ATOM 787 C CA . LEU A 1 101 ? -9.828 5.719 8.648 1 98.88 101 LEU A CA 1
ATOM 788 C C . LEU A 1 101 ? -10.602 7.027 8.734 1 98.88 101 LEU A C 1
ATOM 790 O O . LEU A 1 101 ? -10.055 8.102 8.477 1 98.88 101 LEU A O 1
ATOM 794 N N . LEU A 1 102 ? -11.852 6.941 9.109 1 98.75 102 LEU A N 1
ATOM 795 C CA . LEU A 1 102 ? -12.656 8.148 9.234 1 98.75 102 LEU A CA 1
ATOM 796 C C . LEU A 1 102 ? -12.117 9.055 10.336 1 98.75 102 LEU A C 1
ATOM 798 O O . LEU A 1 102 ? -12.086 10.273 10.188 1 98.75 102 LEU A O 1
ATOM 802 N N . LYS A 1 103 ? -11.695 8.469 11.43 1 98.5 103 LYS A N 1
ATOM 803 C CA . LYS A 1 103 ? -11.031 9.227 12.484 1 98.5 103 LYS A CA 1
ATOM 804 C C . LYS A 1 103 ? -9.773 9.922 11.961 1 98.5 103 LYS A C 1
ATOM 806 O O . LYS A 1 103 ? -9.508 11.078 12.305 1 98.5 103 LYS A O 1
ATOM 811 N N . HIS A 1 104 ? -9.031 9.242 11.172 1 98.81 104 HIS A N 1
ATOM 812 C CA . HIS A 1 104 ? -7.824 9.797 10.562 1 98.81 104 HIS A CA 1
ATOM 813 C C . HIS A 1 104 ? -8.148 11.031 9.734 1 98.81 104 HIS A C 1
ATOM 815 O O . HIS A 1 104 ? -7.477 12.062 9.867 1 98.81 104 HIS A O 1
ATOM 821 N N . LEU A 1 105 ? -9.141 10.945 8.922 1 98.56 105 LEU A N 1
ATOM 822 C CA . LEU A 1 105 ? -9.492 12.055 8.047 1 98.56 105 LEU A CA 1
ATOM 823 C C . LEU A 1 105 ? -9.891 13.281 8.852 1 98.56 105 LEU A C 1
ATOM 825 O O . LEU A 1 105 ? -9.516 14.406 8.508 1 98.56 105 LEU A O 1
ATOM 829 N N . ALA A 1 106 ? -10.625 13.062 9.914 1 98.38 106 ALA A N 1
ATOM 830 C CA . ALA A 1 106 ? -10.984 14.172 10.797 1 98.38 106 ALA A CA 1
ATOM 831 C C . ALA A 1 106 ? -9.75 14.75 11.477 1 98.38 106 ALA A C 1
ATOM 833 O O . ALA A 1 106 ? -9.625 15.969 11.609 1 98.38 106 ALA A O 1
ATOM 834 N N . ASN A 1 107 ? -8.883 13.93 11.852 1 98.75 107 ASN A N 1
ATOM 835 C CA . ASN A 1 107 ? -7.691 14.312 12.602 1 98.75 107 ASN A CA 1
ATOM 836 C C . ASN A 1 107 ? -6.758 15.18 11.758 1 98.75 107 ASN A C 1
ATOM 838 O O . ASN A 1 107 ? -6.148 16.125 12.273 1 98.75 107 ASN A O 1
ATOM 842 N N . VAL A 1 108 ? -6.656 14.867 10.438 1 98.69 108 VAL A N 1
ATOM 843 C CA . VAL A 1 108 ? -5.605 15.492 9.641 1 98.69 108 VAL A CA 1
ATOM 844 C C . VAL A 1 108 ? -6.219 16.516 8.688 1 98.69 108 VAL A C 1
ATOM 846 O O . VAL A 1 108 ? -5.594 16.906 7.703 1 98.69 108 VAL A O 1
ATOM 849 N N . ASP A 1 109 ? -7.387 16.938 8.984 1 98.38 109 ASP A N 1
ATOM 850 C CA . ASP A 1 109 ? -8.109 17.844 8.086 1 98.38 109 ASP A CA 1
ATOM 851 C C . ASP A 1 109 ? -7.301 19.109 7.809 1 98.38 109 ASP A C 1
ATOM 853 O O . ASP A 1 109 ? -7.156 19.516 6.656 1 98.38 109 ASP A O 1
ATOM 857 N N . ALA A 1 110 ? -6.766 19.781 8.789 1 98.5 110 ALA A N 1
ATOM 858 C CA . ALA A 1 110 ? -6.02 21.016 8.641 1 98.5 110 ALA A CA 1
ATOM 859 C C . ALA A 1 110 ? -4.754 20.812 7.812 1 98.5 110 ALA A C 1
ATOM 861 O O . ALA A 1 110 ? -4.441 21.609 6.926 1 98.5 110 ALA A O 1
ATOM 862 N N . GLU A 1 111 ? -4.027 19.734 8.125 1 98.75 111 GLU A N 1
ATOM 863 C CA . GLU A 1 111 ? -2.809 19.406 7.383 1 98.75 111 GLU A CA 1
ATOM 864 C C . GLU A 1 111 ? -3.117 19.078 5.926 1 98.75 111 GLU A C 1
ATOM 866 O O . GLU A 1 111 ? -2.354 19.438 5.027 1 98.75 111 GLU A O 1
ATOM 871 N N . LEU A 1 112 ? -4.215 18.359 5.711 1 98.69 112 LEU A N 1
ATOM 872 C CA . LEU A 1 112 ? -4.609 18.031 4.348 1 98.69 112 LEU A CA 1
ATOM 873 C C . LEU A 1 112 ? -4.93 19.297 3.551 1 98.69 112 LEU A C 1
ATOM 875 O O . LEU A 1 112 ? -4.5 19.438 2.404 1 98.69 112 LEU A O 1
ATOM 879 N N . LYS A 1 113 ? -5.645 20.219 4.168 1 98.56 113 LYS A N 1
ATOM 880 C CA . LYS A 1 113 ? -5.941 21.484 3.506 1 98.56 113 LYS A CA 1
ATOM 881 C C . LYS A 1 113 ? -4.656 22.234 3.16 1 98.56 113 LYS A C 1
ATOM 883 O O . LYS A 1 113 ? -4.516 22.766 2.053 1 98.56 113 LYS A O 1
ATOM 888 N N . ALA A 1 114 ? -3.746 22.281 4.059 1 98.75 114 ALA A N 1
ATOM 889 C CA . ALA A 1 114 ? -2.463 22.922 3.812 1 98.75 114 ALA A CA 1
ATOM 890 C C . ALA A 1 114 ? -1.713 22.25 2.67 1 98.75 114 ALA A C 1
ATOM 892 O O . ALA A 1 114 ? -1.161 22.922 1.796 1 98.75 114 ALA A O 1
ATOM 893 N N . ALA A 1 115 ? -1.653 20.938 2.641 1 98.75 115 ALA A N 1
ATOM 894 C CA . ALA A 1 115 ? -0.972 20.172 1.593 1 98.75 115 ALA A CA 1
ATOM 895 C C . ALA A 1 115 ? -1.594 20.453 0.226 1 98.75 115 ALA A C 1
ATOM 897 O O . ALA A 1 115 ? -0.881 20.578 -0.771 1 98.75 115 ALA A O 1
ATOM 898 N N . LEU A 1 116 ? -2.898 20.531 0.187 1 98.62 116 LEU A N 1
ATOM 899 C CA . LEU A 1 116 ? -3.631 20.656 -1.069 1 98.62 116 LEU A CA 1
ATOM 900 C C . LEU A 1 116 ? -3.5 22.062 -1.632 1 98.62 116 LEU A C 1
ATOM 902 O O . LEU A 1 116 ? -3.875 22.328 -2.779 1 98.62 116 LEU A O 1
ATOM 906 N N . GLU A 1 117 ? -2.947 23 -0.89 1 98.75 117 GLU A N 1
ATOM 907 C CA . GLU A 1 117 ? -2.559 24.297 -1.445 1 98.75 117 GLU A CA 1
ATOM 908 C C . GLU A 1 117 ? -1.385 24.141 -2.41 1 98.75 117 GLU A C 1
ATOM 910 O O . GLU A 1 117 ? -1.181 25 -3.279 1 98.75 117 GLU A O 1
ATOM 915 N N . ASN A 1 118 ? -0.624 23.094 -2.299 1 98.88 118 ASN A N 1
ATOM 916 C CA . ASN A 1 118 ? 0.634 22.969 -3.027 1 98.88 118 ASN A CA 1
ATOM 917 C C . ASN A 1 118 ? 0.666 21.703 -3.875 1 98.88 118 ASN A C 1
ATOM 919 O O . ASN A 1 118 ? 1.664 21.422 -4.539 1 98.88 118 ASN A O 1
ATOM 923 N N . ALA A 1 119 ? -0.367 20.922 -3.875 1 98.94 119 ALA A N 1
ATOM 924 C CA . ALA A 1 119 ? -0.44 19.672 -4.625 1 98.94 119 ALA A CA 1
ATOM 925 C C . ALA A 1 119 ? -1.888 19.312 -4.941 1 98.94 119 ALA A C 1
ATOM 927 O O . ALA A 1 119 ? -2.818 19.875 -4.371 1 98.94 119 ALA A O 1
ATOM 928 N N . ASP A 1 120 ? -2.045 18.391 -5.867 1 98.88 120 ASP A N 1
ATOM 929 C CA . ASP A 1 120 ? -3.336 17.781 -6.156 1 98.88 120 ASP A CA 1
ATOM 930 C C . ASP A 1 120 ? -3.305 16.281 -5.863 1 98.88 120 ASP A C 1
ATOM 932 O O . ASP A 1 120 ? -2.283 15.617 -6.074 1 98.88 120 ASP A O 1
ATOM 936 N N . ILE A 1 121 ? -4.383 15.781 -5.371 1 98.81 121 ILE A N 1
ATOM 937 C CA . ILE A 1 121 ? -4.562 14.336 -5.387 1 98.81 121 ILE A CA 1
ATOM 938 C C . ILE A 1 121 ? -4.918 13.875 -6.797 1 98.81 121 ILE A C 1
ATOM 940 O O . ILE A 1 121 ? -5.969 14.234 -7.332 1 98.81 121 ILE A O 1
ATOM 944 N N . ILE A 1 122 ? -4.09 13.07 -7.367 1 98.5 122 ILE A N 1
ATOM 945 C CA . ILE A 1 122 ? -4.332 12.695 -8.758 1 98.5 122 ILE A CA 1
ATOM 946 C C . ILE A 1 122 ? -4.852 11.258 -8.82 1 98.5 122 ILE A C 1
ATOM 948 O O . ILE A 1 122 ? -5.348 10.812 -9.859 1 98.5 122 ILE A O 1
ATOM 952 N N . GLU A 1 123 ? -4.746 10.555 -7.785 1 98.31 123 GLU A N 1
ATOM 953 C CA . GLU A 1 123 ? -5.312 9.227 -7.605 1 98.31 123 GLU A CA 1
ATOM 954 C C . GLU A 1 123 ? -5.621 8.945 -6.137 1 98.31 123 GLU A C 1
ATOM 956 O O . GLU A 1 123 ? -4.844 9.32 -5.254 1 98.31 123 GLU A O 1
ATOM 961 N N . LEU A 1 124 ? -6.742 8.352 -5.902 1 98.75 124 LEU A N 1
ATOM 962 C CA . LEU A 1 124 ? -7.129 7.938 -4.559 1 98.75 124 LEU A CA 1
ATOM 963 C C . LEU A 1 124 ? -7.707 6.527 -4.566 1 98.75 124 LEU A C 1
ATOM 965 O O . LEU A 1 124 ? -8.797 6.301 -5.098 1 98.75 124 LEU A O 1
ATOM 969 N N . ASN A 1 125 ? -6.93 5.574 -3.961 1 98.69 125 ASN A N 1
ATOM 970 C CA . ASN A 1 125 ? -7.355 4.184 -3.82 1 98.69 125 ASN A CA 1
ATOM 971 C C . ASN A 1 125 ? -7.727 3.857 -2.377 1 98.69 125 ASN A C 1
ATOM 973 O O . ASN A 1 125 ? -7.004 4.227 -1.447 1 98.69 125 ASN A O 1
ATOM 977 N N . VAL A 1 126 ? -8.852 3.227 -2.23 1 98.94 126 VAL A N 1
ATOM 978 C CA . VAL A 1 126 ? -9.25 2.674 -0.94 1 98.94 126 VAL A CA 1
ATOM 979 C C . VAL A 1 126 ? -9.375 1.154 -1.045 1 98.94 126 VAL A C 1
ATOM 981 O O . VAL A 1 126 ? -10.078 0.641 -1.913 1 98.94 126 VAL A O 1
ATOM 984 N N . GLN A 1 127 ? -8.664 0.501 -0.186 1 98.94 127 GLN A N 1
ATOM 985 C CA . GLN A 1 127 ? -8.586 -0.955 -0.251 1 98.94 127 GLN A CA 1
ATOM 986 C C . GLN A 1 127 ? -8.984 -1.587 1.078 1 98.94 127 GLN A C 1
ATOM 988 O O . GLN A 1 127 ? -8.641 -1.073 2.145 1 98.94 127 GLN A O 1
ATOM 993 N N . GLY A 1 128 ? -9.648 -2.699 1.032 1 98.81 128 GLY A N 1
ATOM 994 C CA . GLY A 1 128 ? -9.953 -3.42 2.26 1 98.81 128 GLY A CA 1
ATOM 995 C C . GLY A 1 128 ? -11.141 -4.355 2.123 1 98.81 128 GLY A C 1
ATOM 996 O O . GLY A 1 128 ? -11.633 -4.582 1.016 1 98.81 128 GLY A O 1
ATOM 997 N N . PRO A 1 129 ? -11.578 -4.965 3.211 1 98.69 129 PRO A N 1
ATOM 998 C CA . PRO A 1 129 ? -12.734 -5.859 3.166 1 98.69 129 PRO A CA 1
ATOM 999 C C . PRO A 1 129 ? -14 -5.172 2.643 1 98.69 129 PRO A C 1
ATOM 1001 O O . PRO A 1 129 ? -14.273 -4.027 3.006 1 98.69 129 PRO A O 1
ATOM 1004 N N . PRO A 1 130 ? -14.727 -5.836 1.836 1 98.38 130 PRO A N 1
ATOM 1005 C CA . PRO A 1 130 ? -15.898 -5.223 1.201 1 98.38 130 PRO A CA 1
ATOM 1006 C C . PRO A 1 130 ? -16.844 -4.578 2.211 1 98.38 130 PRO A C 1
ATOM 1008 O O . PRO A 1 130 ? -17.328 -3.463 1.984 1 98.38 130 PRO A O 1
ATOM 1011 N N . ALA A 1 131 ? -17.078 -5.211 3.314 1 98.44 131 ALA A N 1
ATOM 1012 C CA . ALA A 1 131 ? -18.016 -4.684 4.301 1 98.44 131 ALA A CA 1
ATOM 1013 C C . ALA A 1 131 ? -17.516 -3.367 4.887 1 98.44 131 ALA A C 1
ATOM 1015 O O . ALA A 1 131 ? -18.312 -2.463 5.16 1 98.44 131 ALA A O 1
ATOM 1016 N N . GLU A 1 132 ? -16.281 -3.268 5.102 1 98.69 132 GLU A N 1
ATOM 1017 C CA . GLU A 1 132 ? -15.703 -2.029 5.609 1 98.69 132 GLU A CA 1
ATOM 1018 C C . GLU A 1 132 ? -15.719 -0.934 4.547 1 98.69 132 GLU A C 1
ATOM 1020 O O . GLU A 1 132 ? -15.953 0.235 4.859 1 98.69 132 GLU A O 1
ATOM 1025 N N . LEU A 1 133 ? -15.445 -1.327 3.307 1 98.81 133 LEU A N 1
ATOM 1026 C CA . LEU A 1 133 ? -15.453 -0.354 2.219 1 98.81 133 LEU A CA 1
ATOM 1027 C C . LEU A 1 133 ? -16.828 0.273 2.061 1 98.81 133 LEU A C 1
ATOM 1029 O O . LEU A 1 133 ? -16.953 1.46 1.744 1 98.81 133 LEU A O 1
ATOM 1033 N N . GLU A 1 134 ? -17.844 -0.492 2.275 1 98.75 134 GLU A N 1
ATOM 1034 C CA . GLU A 1 134 ? -19.203 0.018 2.156 1 98.75 134 GLU A CA 1
ATOM 1035 C C . GLU A 1 134 ? -19.438 1.195 3.1 1 98.75 134 GLU A C 1
ATOM 1037 O O . GLU A 1 134 ? -20.109 2.162 2.738 1 98.75 134 GLU A O 1
ATOM 1042 N N . LYS A 1 135 ? -18.859 1.188 4.242 1 98.75 135 LYS A N 1
ATOM 1043 C CA . LYS A 1 135 ? -19 2.234 5.25 1 98.75 135 LYS A CA 1
ATOM 1044 C C . LYS A 1 135 ? -18.344 3.531 4.801 1 98.75 135 LYS A C 1
ATOM 1046 O O . LYS A 1 135 ? -18.609 4.598 5.355 1 98.75 135 LYS A O 1
ATOM 1051 N N . LEU A 1 136 ? -17.484 3.422 3.836 1 98.88 136 LEU A N 1
ATOM 1052 C CA . LEU A 1 136 ? -16.656 4.559 3.471 1 98.88 136 LEU A CA 1
ATOM 1053 C C . LEU A 1 136 ? -17.203 5.266 2.234 1 98.88 136 LEU A C 1
ATOM 1055 O O . LEU A 1 136 ? -16.797 6.387 1.921 1 98.88 136 LEU A O 1
ATOM 1059 N N . LYS A 1 137 ? -18.125 4.676 1.522 1 98.62 137 LYS A N 1
ATOM 1060 C CA . LYS A 1 137 ? -18.594 5.188 0.237 1 98.62 137 LYS A CA 1
ATOM 1061 C C . LYS A 1 137 ? -19.219 6.562 0.393 1 98.62 137 LYS A C 1
ATOM 1063 O O . LYS A 1 137 ? -18.875 7.504 -0.322 1 98.62 137 LYS A O 1
ATOM 1068 N N . GLU A 1 138 ? -20.078 6.723 1.321 1 98.44 138 GLU A N 1
ATOM 1069 C CA . GLU A 1 138 ? -20.75 8.008 1.495 1 98.44 138 GLU A CA 1
ATOM 1070 C C . GLU A 1 138 ? -19.797 9.055 2.049 1 98.44 138 GLU A C 1
ATOM 1072 O O . GLU A 1 138 ? -19.641 10.133 1.472 1 98.44 138 GLU A O 1
ATOM 1077 N N . PRO A 1 139 ? -19.078 8.727 3.109 1 98.5 139 PRO A N 1
ATOM 1078 C CA . PRO A 1 139 ? -18.188 9.742 3.682 1 98.5 139 PRO A CA 1
ATOM 1079 C C . PRO A 1 139 ? -17.109 10.203 2.705 1 98.5 139 PRO A C 1
ATOM 1081 O O . PRO A 1 139 ? -16.656 11.352 2.773 1 98.5 139 PRO A O 1
ATOM 1084 N N . LEU A 1 140 ? -16.719 9.305 1.77 1 98.38 140 LEU A N 1
ATOM 1085 C CA . LEU A 1 140 ? -15.586 9.633 0.912 1 98.38 140 LEU A CA 1
ATOM 1086 C C . LEU A 1 140 ? -16.047 9.977 -0.497 1 98.38 140 LEU A C 1
ATOM 1088 O O . LEU A 1 140 ? -15.234 10.156 -1.401 1 98.38 140 LEU A O 1
ATOM 1092 N N . ALA A 1 141 ? -17.297 10.164 -0.691 1 98.06 141 ALA A N 1
ATOM 1093 C CA . ALA A 1 141 ? -17.875 10.336 -2.02 1 98.06 141 ALA A CA 1
ATOM 1094 C C . ALA A 1 141 ? -17.266 11.539 -2.734 1 98.06 141 ALA A C 1
ATOM 1096 O O . ALA A 1 141 ? -16.984 11.477 -3.932 1 98.06 141 ALA A O 1
ATOM 1097 N N . ALA A 1 142 ? -17 12.562 -2.039 1 96.12 142 ALA A N 1
ATOM 1098 C CA . ALA A 1 142 ? -16.547 13.82 -2.627 1 96.12 142 ALA A CA 1
ATOM 1099 C C . ALA A 1 142 ? -15.141 13.68 -3.201 1 96.12 142 ALA A C 1
ATOM 1101 O O . ALA A 1 1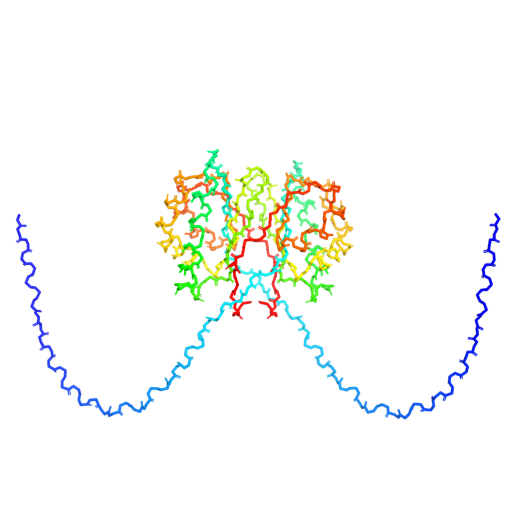42 ? -14.734 14.461 -4.066 1 96.12 142 ALA A O 1
ATOM 1102 N N . PHE A 1 143 ? -14.391 12.672 -2.754 1 96.62 143 PHE A N 1
ATOM 1103 C CA . PHE A 1 143 ? -13.016 12.484 -3.188 1 96.62 143 PHE A CA 1
ATOM 1104 C C . PHE A 1 143 ? -12.953 11.57 -4.406 1 96.62 143 PHE A C 1
ATOM 1106 O O . PHE A 1 143 ? -11.875 11.359 -4.977 1 96.62 143 PHE A O 1
ATOM 1113 N N . ASN A 1 144 ? -14.062 11 -4.77 1 96.88 144 ASN A N 1
ATOM 1114 C CA . ASN A 1 144 ? -14.172 10.133 -5.934 1 96.88 144 ASN A CA 1
ATOM 1115 C C . ASN A 1 144 ? -13.078 9.062 -5.938 1 96.88 144 ASN A C 1
ATOM 1117 O O . ASN A 1 144 ? -12.344 8.922 -6.918 1 96.88 144 ASN A O 1
ATOM 1121 N N . PRO A 1 145 ? -13.031 8.32 -4.863 1 98.62 145 PRO A N 1
ATOM 1122 C CA . PRO A 1 145 ? -12.008 7.27 -4.801 1 98.62 145 PRO A CA 1
ATOM 1123 C C . PRO A 1 145 ? -12.344 6.066 -5.68 1 98.62 145 PRO A C 1
ATOM 1125 O O . PRO A 1 145 ? -13.484 5.926 -6.133 1 98.62 145 PRO A O 1
ATOM 1128 N N . THR A 1 146 ? -11.328 5.301 -6.051 1 98.75 146 THR A N 1
ATOM 1129 C CA . THR A 1 146 ? -11.531 3.945 -6.555 1 98.75 146 THR A CA 1
ATOM 1130 C C . THR A 1 146 ? -11.438 2.928 -5.422 1 98.75 146 THR A C 1
ATOM 1132 O O . THR A 1 146 ? -10.484 2.945 -4.641 1 98.75 146 THR A O 1
ATOM 1135 N N . TYR A 1 147 ? -12.414 2.068 -5.324 1 98.88 147 TYR A N 1
ATOM 1136 C CA . TYR A 1 147 ? -12.438 1.056 -4.277 1 98.88 147 TYR A CA 1
ATOM 1137 C C . TYR A 1 147 ? -11.938 -0.284 -4.801 1 98.88 147 TYR A C 1
ATOM 1139 O O . TYR A 1 147 ? -12.336 -0.727 -5.879 1 98.88 147 TYR A O 1
ATOM 1147 N N . TYR A 1 148 ? -11.07 -0.863 -4.074 1 98.88 148 TYR A N 1
ATOM 1148 C CA . TYR A 1 148 ? -10.523 -2.186 -4.352 1 98.88 148 TYR A CA 1
ATOM 1149 C C . TYR A 1 148 ? -10.859 -3.162 -3.23 1 98.88 148 TYR A C 1
ATOM 1151 O O . TYR A 1 148 ? -10.211 -3.17 -2.184 1 98.88 148 TYR A O 1
ATOM 1159 N N . PRO A 1 149 ? -11.844 -3.996 -3.432 1 98.88 149 PRO A N 1
ATOM 1160 C CA . PRO A 1 149 ? -12.164 -4.961 -2.377 1 98.88 149 PRO A CA 1
ATOM 1161 C C . PRO A 1 149 ? -11.062 -5.996 -2.168 1 98.88 149 PRO A C 1
ATOM 1163 O O . PRO A 1 149 ? -10.477 -6.484 -3.139 1 98.88 149 PRO A O 1
ATOM 1166 N N . LEU A 1 150 ? -10.844 -6.262 -0.94 1 98.81 150 LEU A N 1
ATOM 1167 C CA . LEU A 1 150 ? -9.852 -7.258 -0.574 1 98.81 150 LEU A CA 1
ATOM 1168 C C . LEU A 1 150 ? -10.297 -8.656 -0.997 1 98.81 150 LEU A C 1
ATOM 1170 O O . LEU A 1 150 ? -11.445 -9.031 -0.779 1 98.81 150 LEU A O 1
ATOM 1174 N N . ILE A 1 151 ? -9.359 -9.344 -1.627 1 98.5 151 ILE A N 1
ATOM 1175 C CA . ILE A 1 151 ? -9.633 -10.719 -2.031 1 98.5 151 ILE A CA 1
ATOM 1176 C C . ILE A 1 151 ? -9.367 -11.664 -0.859 1 98.5 151 ILE A C 1
ATOM 1178 O O . ILE A 1 151 ? -8.344 -11.547 -0.179 1 98.5 151 ILE A O 1
ATOM 1182 N N . GLU A 1 152 ? -10.242 -12.555 -0.685 1 96.38 152 GLU A N 1
ATOM 1183 C CA . GLU A 1 152 ? -10.133 -13.531 0.4 1 96.38 152 GLU A CA 1
ATOM 1184 C C . GLU A 1 152 ? -8.836 -14.328 0.294 1 96.38 152 GLU A C 1
ATOM 1186 O O . GLU A 1 152 ? -8.43 -14.711 -0.803 1 96.38 152 GLU A O 1
ATOM 1191 N N . GLY A 1 153 ? -8.25 -14.617 1.446 1 97.69 153 GLY A N 1
ATOM 1192 C CA . GLY A 1 153 ? -7.012 -15.375 1.504 1 97.69 153 GLY A CA 1
ATOM 1193 C C . GLY A 1 153 ? -5.785 -14.5 1.661 1 97.69 153 GLY A C 1
ATOM 1194 O O . GLY A 1 153 ? -4.688 -15 1.92 1 97.69 153 GLY A O 1
ATOM 1195 N N . SER A 1 154 ? -5.953 -13.188 1.525 1 98.44 154 SER A N 1
ATOM 1196 C CA . SER A 1 154 ? -4.875 -12.25 1.818 1 98.44 154 SER A CA 1
ATOM 1197 C C . SER A 1 154 ? -4.461 -12.32 3.283 1 98.44 154 SER A C 1
ATOM 1199 O O . SER A 1 154 ? -5.301 -12.539 4.164 1 98.44 154 SER A O 1
ATOM 1201 N N . PHE A 1 155 ? -3.094 -12.133 3.502 1 97.88 155 PHE A N 1
ATOM 1202 C CA . PHE A 1 155 ? -2.625 -12.43 4.852 1 97.88 155 PHE A CA 1
ATOM 1203 C C . PHE A 1 155 ? -1.472 -11.508 5.234 1 97.88 155 PHE A C 1
ATOM 1205 O O . PHE A 1 155 ? -0.925 -10.805 4.387 1 97.88 155 PHE A O 1
ATOM 1212 N N . ARG A 1 156 ? -1.222 -11.555 6.453 1 96.69 156 ARG A N 1
ATOM 1213 C CA . ARG A 1 156 ? -0.125 -10.797 7.055 1 96.69 156 ARG A CA 1
ATOM 1214 C C . ARG A 1 156 ? 0.637 -11.656 8.062 1 96.69 156 ARG A C 1
ATOM 1216 O O . ARG A 1 156 ? 0.059 -12.539 8.703 1 96.69 156 ARG A O 1
ATOM 1223 N N . SER A 1 157 ? 1.873 -11.242 8.195 1 94.25 157 SER A N 1
ATOM 1224 C CA . SER A 1 157 ? 2.705 -11.93 9.18 1 94.25 157 SER A CA 1
ATOM 1225 C C . SER A 1 157 ? 2.33 -11.531 10.602 1 94.25 157 SER A C 1
ATOM 1227 O O . SER A 1 157 ? 2 -10.375 10.859 1 94.25 157 SER A O 1
ATOM 1229 N N . THR A 1 158 ? 2.473 -12.453 11.562 1 85.69 158 THR A N 1
ATOM 1230 C CA . THR A 1 158 ? 2.219 -12.156 12.969 1 85.69 158 THR A CA 1
ATOM 1231 C C . THR A 1 158 ? 3.479 -11.617 13.641 1 85.69 158 THR A C 1
ATOM 1233 O O . THR A 1 158 ? 3.439 -11.203 14.805 1 85.69 158 THR A O 1
ATOM 1236 N N . LYS A 1 159 ? 4.543 -11.648 13.016 1 73.69 159 LYS A N 1
ATOM 1237 C CA . LYS A 1 159 ? 5.82 -11.227 13.586 1 73.69 159 LYS A CA 1
ATOM 1238 C C . LYS A 1 159 ? 5.996 -9.711 13.461 1 73.69 159 LYS A C 1
ATOM 1240 O O . LYS A 1 159 ? 6.816 -9.117 14.164 1 73.69 159 LYS A O 1
ATOM 1245 N N . ASN A 1 160 ? 5.137 -9.117 12.648 1 64.62 160 ASN A N 1
ATOM 1246 C CA . ASN A 1 160 ? 5.379 -7.715 12.32 1 64.62 160 ASN A CA 1
ATOM 1247 C C . ASN A 1 160 ? 4.176 -6.844 12.664 1 64.62 160 ASN A C 1
ATOM 1249 O O . ASN A 1 160 ? 3.029 -7.25 12.469 1 64.62 160 ASN A O 1
ATOM 1253 N N . MET B 1 1 ? -35.938 35.688 19.594 1 28.95 1 MET B N 1
ATOM 1254 C CA . MET B 1 1 ? -36.719 35.094 20.672 1 28.95 1 MET B CA 1
ATOM 1255 C C . MET B 1 1 ? -35.906 34.125 21.5 1 28.95 1 MET B C 1
ATOM 1257 O O . MET B 1 1 ? -35.375 33.156 20.953 1 28.95 1 MET B O 1
ATOM 1261 N N . LYS B 1 2 ? -35.25 34.719 22.594 1 33.47 2 LYS B N 1
ATOM 1262 C CA . LYS B 1 2 ? -34.156 34.281 23.453 1 33.47 2 LYS B CA 1
ATOM 1263 C C . LYS B 1 2 ? -34.562 33.094 24.328 1 33.47 2 LYS B C 1
ATOM 1265 O O . LYS B 1 2 ? -35.406 33.219 25.203 1 33.47 2 LYS B O 1
ATOM 1270 N N . LEU B 1 3 ? -34.688 31.828 23.75 1 33.12 3 LEU B N 1
ATOM 1271 C CA . LEU B 1 3 ? -35.094 30.578 24.391 1 33.12 3 LEU B CA 1
ATOM 1272 C C . LEU B 1 3 ? -34.25 30.297 25.625 1 33.12 3 LEU B C 1
ATOM 1274 O O . LEU B 1 3 ? -33.031 30.078 25.516 1 33.12 3 LEU B O 1
ATOM 1278 N N . SER B 1 4 ? -34.594 30.969 26.812 1 29.52 4 SER B N 1
ATOM 1279 C CA . SER B 1 4 ? -34 30.859 28.141 1 29.52 4 SER B CA 1
ATOM 1280 C C . SER B 1 4 ? -34.062 29.438 28.656 1 29.52 4 SER B C 1
ATOM 1282 O O . SER B 1 4 ? -35.156 28.953 29.016 1 29.52 4 SER B O 1
ATOM 1284 N N . VAL B 1 5 ? -33.344 28.469 28.047 1 29.47 5 VAL B N 1
ATOM 1285 C CA . VAL B 1 5 ? -33.281 27.094 28.562 1 29.47 5 VAL B CA 1
ATOM 1286 C C . VAL B 1 5 ? -32.75 27.109 29.984 1 29.47 5 VAL B C 1
ATOM 1288 O O . VAL B 1 5 ? -31.609 27.531 30.234 1 29.47 5 VAL B O 1
ATOM 1291 N N . ILE B 1 6 ? -33.594 27.359 30.984 1 33.59 6 ILE B N 1
ATOM 1292 C CA . ILE B 1 6 ? -33.375 27.297 32.438 1 33.59 6 ILE B CA 1
ATOM 1293 C C . ILE B 1 6 ? -32.906 25.906 32.812 1 33.59 6 ILE B C 1
ATOM 1295 O O . ILE B 1 6 ? -33.656 24.938 32.75 1 33.59 6 ILE B O 1
ATOM 1299 N N . ILE B 1 7 ? -31.625 25.531 32.469 1 28.2 7 ILE B N 1
ATOM 1300 C CA . ILE B 1 7 ? -31.031 24.281 32.938 1 28.2 7 ILE B CA 1
ATOM 1301 C C . ILE B 1 7 ? -30.891 24.297 34.469 1 28.2 7 ILE B C 1
ATOM 1303 O O . ILE B 1 7 ? -30.156 25.141 35 1 28.2 7 ILE B O 1
ATOM 1307 N N . ASN B 1 8 ? -32 24.047 35.156 1 35.38 8 ASN B N 1
ATOM 1308 C CA . ASN B 1 8 ? -32 23.812 36.625 1 35.38 8 ASN B CA 1
ATOM 1309 C C . ASN B 1 8 ? -30.891 22.859 37.031 1 35.38 8 ASN B C 1
ATOM 1311 O O . ASN B 1 8 ? -30.859 21.719 36.594 1 35.38 8 ASN B O 1
ATOM 1315 N N . THR B 1 9 ? -29.828 23.453 37.531 1 32.97 9 THR B N 1
ATOM 1316 C CA . THR B 1 9 ? -28.656 22.812 38.094 1 32.97 9 THR B CA 1
ATOM 1317 C C . THR B 1 9 ? -29.031 22 39.312 1 32.97 9 THR B C 1
ATOM 1319 O O . THR B 1 9 ? -29.484 22.547 40.344 1 32.97 9 THR B O 1
ATOM 1322 N N . ILE B 1 10 ? -29.781 20.859 39.219 1 35.5 10 ILE B N 1
ATOM 1323 C CA . ILE B 1 10 ? -30.031 19.969 40.344 1 35.5 10 ILE B CA 1
ATOM 1324 C C . ILE B 1 10 ? -28.703 19.578 41 1 35.5 10 ILE B C 1
ATOM 1326 O O . ILE B 1 10 ? -27.828 19.031 40.344 1 35.5 10 ILE B O 1
ATOM 1330 N N . THR B 1 11 ? -28.328 20.344 42.062 1 31.12 11 THR B N 1
ATOM 1331 C CA . THR B 1 11 ? -27.141 20.078 42.875 1 31.12 11 THR B CA 1
ATOM 1332 C C . THR B 1 11 ? -27.281 18.75 43.594 1 31.12 11 THR B C 1
ATOM 1334 O O . THR B 1 11 ? -28.141 18.594 44.469 1 31.12 11 THR B O 1
ATOM 1337 N N . ILE B 1 12 ? -27.234 17.609 42.906 1 29.28 12 ILE B N 1
ATOM 1338 C CA . ILE B 1 12 ? -27.234 16.344 43.625 1 29.28 12 ILE B CA 1
ATOM 1339 C C . ILE B 1 12 ? -26.016 16.281 44.562 1 29.28 12 ILE B C 1
ATOM 1341 O O . ILE B 1 12 ? -24.875 16.453 44.125 1 29.28 12 ILE B O 1
ATOM 1345 N N . ALA B 1 13 ? -26.234 16.547 45.875 1 36.41 13 ALA B N 1
ATOM 1346 C CA . ALA B 1 13 ? -25.25 16.375 46.938 1 36.41 13 ALA B CA 1
ATOM 1347 C C . ALA B 1 13 ? -24.75 14.945 47 1 36.41 13 ALA B C 1
ATOM 1349 O O . ALA B 1 13 ? -25.484 14.031 47.375 1 36.41 13 ALA B O 1
ATOM 1350 N N . CYS B 1 14 ? -23.922 14.461 46 1 28.55 14 CYS B N 1
ATOM 1351 C CA . CYS B 1 14 ? -23.359 13.117 46.062 1 28.55 14 CYS B CA 1
ATOM 1352 C C . CYS B 1 14 ? -22.484 12.969 47.312 1 28.55 14 CYS B C 1
ATOM 1354 O O . CYS B 1 14 ? -21.469 13.641 47.438 1 28.55 14 CYS B O 1
ATOM 1356 N N . ALA B 1 15 ? -23.047 12.742 48.562 1 34.97 15 ALA B N 1
ATOM 1357 C CA . ALA B 1 15 ? -22.266 12.461 49.75 1 34.97 15 ALA B CA 1
ATOM 1358 C C . ALA B 1 15 ? -21.344 11.258 49.531 1 34.97 15 ALA B C 1
ATOM 1360 O O . ALA B 1 15 ? -20.672 10.812 50.469 1 34.97 15 ALA B O 1
ATOM 1361 N N . SER B 1 16 ? -21.016 10.703 48.375 1 30.48 16 SER B N 1
ATOM 1362 C CA . SER B 1 16 ? -20.438 9.367 48.531 1 30.48 16 SER B CA 1
ATOM 1363 C C . SER B 1 16 ? -19.094 9.422 49.25 1 30.48 16 SER B C 1
ATOM 1365 O O . SER B 1 16 ? -18.25 10.266 48.938 1 30.48 16 SER B O 1
ATOM 1367 N N . ALA B 1 17 ? -19.047 8.984 50.562 1 39.53 17 ALA B N 1
ATOM 1368 C CA . ALA B 1 17 ? -17.844 8.68 51.312 1 39.53 17 ALA B CA 1
ATOM 1369 C C . ALA B 1 17 ? -16.922 7.75 50.531 1 39.53 17 ALA B C 1
ATOM 1371 O O . ALA B 1 17 ? -17.234 6.574 50.344 1 39.53 17 ALA B O 1
ATOM 1372 N N . PHE B 1 18 ? -16.234 8.164 49.406 1 36.94 18 PHE B N 1
ATOM 1373 C CA . PHE B 1 18 ? -15.375 7.273 48.656 1 36.94 18 PHE B CA 1
ATOM 1374 C C . PHE B 1 18 ? -14.211 6.777 49.5 1 36.94 18 PHE B C 1
ATOM 1376 O O . PHE B 1 18 ? -13.516 7.574 50.156 1 36.94 18 PHE B O 1
ATOM 1383 N N . ALA B 1 19 ? -14.383 5.555 50.125 1 43.81 19 ALA B N 1
ATOM 1384 C CA . ALA B 1 19 ? -13.25 4.832 50.688 1 43.81 19 ALA B CA 1
ATOM 1385 C C . ALA B 1 19 ? -12.023 4.938 49.812 1 43.81 19 ALA B C 1
ATOM 1387 O O . ALA B 1 19 ? -12.156 5.051 48.562 1 43.81 19 ALA B O 1
ATOM 1388 N N . PRO B 1 20 ? -10.922 5.109 50.5 1 40.47 20 PRO B N 1
ATOM 1389 C CA . PRO B 1 20 ? -9.695 5.285 49.688 1 40.47 20 PRO B CA 1
ATOM 1390 C C . PRO B 1 20 ? -9.492 4.168 48.688 1 40.47 20 PRO B C 1
ATOM 1392 O O . PRO B 1 20 ? -9.617 2.988 49 1 40.47 20 PRO B O 1
ATOM 1395 N N . ILE B 1 21 ? -9.883 4.418 47.375 1 44.97 21 ILE B N 1
ATOM 1396 C CA . ILE B 1 21 ? -9.602 3.539 46.25 1 44.97 21 ILE B CA 1
ATOM 1397 C C . ILE B 1 21 ? -8.148 3.086 46.312 1 44.97 21 ILE B C 1
ATOM 1399 O O . ILE B 1 21 ? -7.254 3.883 46.594 1 44.97 21 ILE B O 1
ATOM 1403 N N . SER B 1 22 ? -8.016 1.79 46.719 1 40.84 22 SER B N 1
ATOM 1404 C CA . SER B 1 22 ? -6.723 1.13 46.562 1 40.84 22 SER B CA 1
ATOM 1405 C C . SER B 1 22 ? -5.973 1.666 45.344 1 40.84 22 SER B C 1
ATOM 1407 O O . SER B 1 22 ? -6.59 2.102 44.375 1 40.84 22 SER B O 1
ATOM 1409 N N . PRO B 1 23 ? -4.695 1.858 45.531 1 37.09 23 PRO B N 1
ATOM 1410 C CA . PRO B 1 23 ? -3.947 2.396 44.375 1 37.09 23 PRO B CA 1
ATOM 1411 C C . PRO B 1 23 ? -4.363 1.769 43.062 1 37.09 23 PRO B C 1
ATOM 1413 O O . PRO B 1 23 ? -4.809 0.619 43.031 1 37.09 23 PRO B O 1
ATOM 1416 N N . THR B 1 24 ? -5.012 2.611 42.219 1 35.97 24 THR B N 1
ATOM 1417 C CA . THR B 1 24 ? -5.293 2.342 40.812 1 35.97 24 THR B CA 1
ATOM 1418 C C . THR B 1 24 ? -4.223 1.44 40.219 1 35.97 24 THR B C 1
ATOM 1420 O O . THR B 1 24 ? -3.027 1.71 40.344 1 35.97 24 THR B O 1
ATOM 1423 N N . LYS B 1 25 ? -4.594 0.164 40.062 1 40.69 25 LYS B N 1
ATOM 1424 C CA . LYS B 1 25 ? -3.793 -0.595 39.125 1 40.69 25 LYS B CA 1
ATOM 1425 C C . LYS B 1 25 ? -3.229 0.315 38.031 1 40.69 25 LYS B C 1
ATOM 1427 O O . LYS B 1 25 ? -3.969 1.077 37.406 1 40.69 25 LYS B O 1
ATOM 1432 N N . THR B 1 26 ? -2.068 0.772 38.312 1 36.44 26 THR B N 1
ATOM 1433 C CA . THR B 1 26 ? -1.416 1.33 37.125 1 36.44 26 THR B CA 1
ATOM 1434 C C . THR B 1 26 ? -1.825 0.565 35.875 1 36.44 26 THR B C 1
ATOM 1436 O O . THR B 1 26 ? -1.508 -0.617 35.719 1 36.44 26 THR B O 1
ATOM 1439 N N . HIS B 1 27 ? -3.037 0.794 35.375 1 39.03 27 HIS B N 1
ATOM 1440 C CA . HIS B 1 27 ? -3.176 0.369 34 1 39.03 27 HIS B CA 1
ATOM 1441 C C . HIS B 1 27 ? -1.897 0.639 33.188 1 39.03 27 HIS B C 1
ATOM 1443 O O . HIS B 1 27 ? -1.498 1.794 33.031 1 39.03 27 HIS B O 1
ATOM 1449 N N . THR B 1 28 ? -0.939 -0.064 33.469 1 39.41 28 THR B N 1
ATOM 1450 C CA . THR B 1 28 ? 0.13 -0.037 32.5 1 39.41 28 THR B CA 1
ATOM 1451 C C . THR B 1 28 ? -0.444 0.074 31.078 1 39.41 28 THR B C 1
ATOM 1453 O O . THR B 1 28 ? -1.012 -0.887 30.562 1 39.41 28 THR B O 1
ATOM 1456 N N . SER B 1 29 ? -1.252 1.096 30.828 1 41.38 29 SER B N 1
ATOM 1457 C CA . SER B 1 29 ? -1.614 1.367 29.438 1 41.38 29 SER B CA 1
ATOM 1458 C C . SER B 1 29 ? -0.517 0.915 28.484 1 41.38 29 SER B C 1
ATOM 1460 O O . SER B 1 29 ? 0.597 1.441 28.516 1 41.38 29 SER B O 1
ATOM 1462 N N . LEU B 1 30 ? -0.274 -0.262 28.266 1 46.78 30 LEU B N 1
ATOM 1463 C CA . LEU B 1 30 ? 0.6 -0.76 27.219 1 46.78 30 LEU B CA 1
ATOM 1464 C C . LEU B 1 30 ? 0.679 0.234 26.062 1 46.78 30 LEU B C 1
ATOM 1466 O O . LEU B 1 30 ? -0.282 0.393 25.312 1 46.78 30 LEU B O 1
ATOM 1470 N N . THR B 1 31 ? 1.211 1.419 26.344 1 53.84 31 THR B N 1
ATOM 1471 C CA . THR B 1 31 ? 1.459 2.49 25.391 1 53.84 31 THR B CA 1
ATOM 1472 C C . THR B 1 31 ? 1.861 1.922 24.031 1 53.84 31 THR B C 1
ATOM 1474 O O . THR B 1 31 ? 2.799 1.126 23.938 1 53.84 31 THR B O 1
ATOM 1477 N N . MET B 1 32 ? 0.943 1.778 23.219 1 63 32 MET B N 1
ATOM 1478 C CA . MET B 1 32 ? 1.28 1.408 21.844 1 63 32 MET B CA 1
ATOM 1479 C C . MET B 1 32 ? 2.473 2.215 21.344 1 63 32 MET B C 1
ATOM 1481 O O . MET B 1 32 ? 2.529 3.43 21.531 1 63 32 MET B O 1
ATOM 1485 N N . THR B 1 33 ? 3.486 1.414 21.078 1 85.12 33 THR B N 1
ATOM 1486 C CA . THR B 1 33 ? 4.711 2.027 20.578 1 85.12 33 THR B CA 1
ATOM 1487 C C . THR B 1 33 ? 4.781 1.939 19.062 1 85.12 33 THR B C 1
ATOM 1489 O O . THR B 1 33 ? 4.039 1.169 18.438 1 85.12 33 THR B O 1
ATOM 1492 N N . TRP B 1 34 ? 5.246 2.947 18.484 1 94.88 34 TRP B N 1
ATOM 1493 C CA . TRP B 1 34 ? 5.578 3.006 17.078 1 94.88 34 TRP B CA 1
ATOM 1494 C C . TRP B 1 34 ? 6.98 2.467 16.812 1 94.88 34 TRP B C 1
ATOM 1496 O O . TRP B 1 34 ? 7.871 2.607 17.656 1 94.88 34 TRP B O 1
ATOM 1506 N N . ARG B 1 35 ? 7.105 1.779 15.734 1 95 35 ARG B N 1
ATOM 1507 C CA . ARG B 1 35 ? 8.438 1.475 15.227 1 95 35 ARG B CA 1
ATOM 1508 C C . ARG B 1 35 ? 8.648 2.096 13.844 1 95 35 ARG B C 1
ATOM 1510 O O . ARG B 1 35 ? 7.68 2.432 13.156 1 95 35 ARG B O 1
ATOM 1517 N N . ASP B 1 36 ? 9.859 2.211 13.484 1 96.19 36 ASP B N 1
ATOM 1518 C CA . ASP B 1 36 ? 10.156 2.744 12.156 1 96.19 36 ASP B CA 1
ATOM 1519 C C . ASP B 1 36 ? 9.648 1.809 11.062 1 96.19 36 ASP B C 1
ATOM 1521 O O . ASP B 1 36 ? 9.781 0.587 11.172 1 96.19 36 ASP B O 1
ATOM 1525 N N . ASP B 1 37 ? 9.117 2.4 10.07 1 97 37 ASP B N 1
ATOM 1526 C CA . ASP B 1 37 ? 8.758 1.629 8.883 1 97 37 ASP B CA 1
ATOM 1527 C C . ASP B 1 37 ? 9.984 1.388 7.996 1 97 37 ASP B C 1
ATOM 1529 O O . ASP B 1 37 ? 10.609 2.338 7.523 1 97 37 ASP B O 1
ATOM 1533 N N . ASN B 1 38 ? 10.297 0.167 7.75 1 96.75 38 ASN B N 1
ATOM 1534 C CA . ASN B 1 38 ? 11.406 -0.174 6.871 1 96.75 38 ASN B CA 1
ATOM 1535 C C . ASN B 1 38 ? 11 -1.205 5.824 1 96.75 38 ASN B C 1
ATOM 1537 O O . ASN B 1 38 ? 11.852 -1.893 5.258 1 96.75 38 ASN B O 1
ATOM 1541 N N . ILE B 1 39 ? 9.742 -1.304 5.602 1 97.94 39 ILE B N 1
ATOM 1542 C CA . ILE B 1 39 ? 9.195 -2.332 4.723 1 97.94 39 ILE B CA 1
ATOM 1543 C C . ILE B 1 39 ? 9.367 -1.913 3.266 1 97.94 39 ILE B C 1
ATOM 1545 O O . ILE B 1 39 ? 9.141 -0.752 2.914 1 97.94 39 ILE B O 1
ATOM 1549 N N . ILE B 1 40 ? 9.797 -2.848 2.434 1 98.75 40 ILE B N 1
ATOM 1550 C CA . ILE B 1 40 ? 9.812 -2.697 0.982 1 98.75 40 ILE B CA 1
ATOM 1551 C C . ILE B 1 40 ? 8.484 -3.182 0.402 1 98.75 40 ILE B C 1
ATOM 1553 O O . ILE B 1 40 ? 8.109 -4.344 0.571 1 98.75 40 ILE B O 1
ATOM 1557 N N . THR B 1 41 ? 7.809 -2.281 -0.251 1 98.81 41 THR B N 1
ATOM 1558 C CA . THR B 1 41 ? 6.531 -2.664 -0.847 1 98.81 41 THR B CA 1
ATOM 1559 C C . THR B 1 41 ? 6.625 -2.666 -2.369 1 98.81 41 THR B C 1
ATOM 1561 O O . THR B 1 41 ? 7.258 -1.787 -2.959 1 98.81 41 THR B O 1
ATOM 1564 N N . LEU B 1 42 ? 6.156 -3.701 -2.994 1 98.88 42 LEU B N 1
ATOM 1565 C CA . LEU B 1 42 ? 5.887 -3.793 -4.426 1 98.88 42 LEU B CA 1
ATOM 1566 C C . LEU B 1 42 ? 4.391 -3.672 -4.703 1 98.88 42 LEU B C 1
ATOM 1568 O O . LEU B 1 42 ? 3.584 -4.383 -4.102 1 98.88 42 LEU B O 1
ATOM 1572 N N . VAL B 1 43 ? 4.039 -2.703 -5.605 1 98.88 43 VAL B N 1
ATOM 1573 C CA . VAL B 1 43 ? 2.631 -2.459 -5.898 1 98.88 43 VAL B CA 1
ATOM 1574 C C . VAL B 1 43 ? 2.381 -2.598 -7.398 1 98.88 43 VAL B C 1
ATOM 1576 O O . VAL B 1 43 ? 2.338 -1.599 -8.117 1 98.88 43 VAL B O 1
ATOM 1579 N N . PRO B 1 44 ? 2.215 -3.812 -7.879 1 98.88 44 PRO B N 1
ATOM 1580 C CA . PRO B 1 44 ? 1.803 -3.992 -9.273 1 98.88 44 PRO B CA 1
ATOM 1581 C C . PRO B 1 44 ? 0.296 -3.836 -9.469 1 98.88 44 PRO B C 1
ATOM 1583 O O . PRO B 1 44 ? -0.489 -4.32 -8.648 1 98.88 44 PRO B O 1
ATOM 1586 N N . LYS B 1 45 ? -0.025 -3.074 -10.461 1 98.94 45 LYS B N 1
ATOM 1587 C CA . LYS B 1 45 ? -1.412 -2.949 -10.898 1 98.94 45 LYS B CA 1
ATOM 1588 C C . LYS B 1 45 ? -1.635 -3.67 -12.227 1 98.94 45 LYS B C 1
ATOM 1590 O O . LYS B 1 45 ? -0.961 -3.379 -13.219 1 98.94 45 LYS B O 1
ATOM 1595 N N . PHE B 1 46 ? -2.582 -4.598 -12.203 1 98.94 46 PHE B N 1
ATOM 1596 C CA . PHE B 1 46 ? -2.883 -5.418 -13.375 1 98.94 46 PHE B CA 1
ATOM 1597 C C . PHE B 1 46 ? -4.199 -4.988 -14.016 1 98.94 46 PHE B C 1
ATOM 1599 O O . PHE B 1 46 ? -5.176 -4.715 -13.312 1 98.94 46 PHE B O 1
ATOM 1606 N N . LYS B 1 47 ? -4.184 -4.891 -15.289 1 98.94 47 LYS B N 1
ATOM 1607 C CA . LYS B 1 47 ? -5.41 -4.793 -16.078 1 98.94 47 LYS B CA 1
ATOM 1608 C C . LYS B 1 47 ? -5.742 -6.121 -16.75 1 98.94 47 LYS B C 1
ATOM 1610 O O . LYS B 1 47 ? -4.996 -6.59 -17.609 1 98.94 47 LYS B O 1
ATOM 1615 N N . ILE B 1 48 ? -6.828 -6.645 -16.312 1 98.94 48 ILE B N 1
ATOM 1616 C CA . ILE B 1 48 ? -7.242 -7.93 -16.875 1 98.94 48 ILE B CA 1
ATOM 1617 C C . ILE B 1 48 ? -7.707 -7.742 -18.312 1 98.94 48 ILE B C 1
ATOM 1619 O O . ILE B 1 48 ? -8.422 -6.785 -18.625 1 98.94 48 ILE B O 1
ATOM 1623 N N . HIS B 1 49 ? -7.305 -8.656 -19.172 1 98.94 49 HIS B N 1
ATOM 1624 C CA . HIS B 1 49 ? -7.746 -8.602 -20.562 1 98.94 49 HIS B CA 1
ATOM 1625 C C . HIS B 1 49 ? -9.258 -8.797 -20.672 1 98.94 49 HIS B C 1
ATOM 1627 O O . HIS B 1 49 ? -9.852 -9.5 -19.859 1 98.94 49 HIS B O 1
ATOM 1633 N N . GLU B 1 50 ? -9.82 -8.141 -21.703 1 98.69 50 GLU B N 1
ATOM 1634 C CA . GLU B 1 50 ? -11.25 -8.312 -21.953 1 98.69 50 GLU B CA 1
ATOM 1635 C C . GLU B 1 50 ? -11.625 -9.789 -22.047 1 98.69 50 GLU B C 1
ATOM 1637 O O . GLU B 1 50 ? -10.977 -10.547 -22.781 1 98.69 50 GLU B O 1
ATOM 1642 N N . GLY B 1 51 ? -12.602 -10.211 -21.234 1 98.5 51 GLY B N 1
ATOM 1643 C CA . GLY B 1 51 ? -13.133 -11.562 -21.297 1 98.5 51 GLY B CA 1
ATOM 1644 C C . GLY B 1 51 ? -12.266 -12.578 -20.562 1 98.5 51 GLY B C 1
ATOM 1645 O O . GLY B 1 51 ? -12.555 -13.773 -20.578 1 98.5 51 GLY B O 1
ATOM 1646 N N . LYS B 1 52 ? -11.219 -12.117 -19.859 1 98.81 52 LYS B N 1
ATOM 1647 C CA . LYS B 1 52 ? -10.258 -13.062 -19.281 1 98.81 52 LYS B CA 1
ATOM 1648 C C . LYS B 1 52 ? -10.297 -13.031 -17.766 1 98.81 52 LYS B C 1
ATOM 1650 O O . LYS B 1 52 ? -9.367 -13.5 -17.094 1 98.81 52 LYS B O 1
ATOM 1655 N N . LYS B 1 53 ? -11.367 -12.508 -17.188 1 98.62 53 LYS B N 1
ATOM 1656 C CA . LYS B 1 53 ? -11.469 -12.344 -15.742 1 98.62 53 LYS B CA 1
ATOM 1657 C C . LYS B 1 53 ? -11.414 -13.688 -15.031 1 98.62 53 LYS B C 1
ATOM 1659 O O . LYS B 1 53 ? -10.68 -13.852 -14.055 1 98.62 53 LYS B O 1
ATOM 1664 N N . GLU B 1 54 ? -12.117 -14.609 -15.461 1 98.5 54 GLU B N 1
ATOM 1665 C CA . GLU B 1 54 ? -12.156 -15.914 -14.805 1 98.5 54 GLU B CA 1
ATOM 1666 C C . GLU B 1 54 ? -10.789 -16.578 -14.82 1 98.5 54 GLU B C 1
ATOM 1668 O O . GLU B 1 54 ? -10.32 -17.078 -13.789 1 98.5 54 GLU B O 1
ATOM 1673 N N . GLU B 1 55 ? -10.156 -16.625 -15.977 1 98.75 55 GLU B N 1
ATOM 1674 C CA . GLU B 1 55 ? -8.844 -17.25 -16.109 1 98.75 55 GLU B CA 1
ATOM 1675 C C . GLU B 1 55 ? -7.809 -16.578 -15.219 1 98.75 55 GLU B C 1
ATOM 1677 O O . GLU B 1 55 ? -7 -17.25 -14.578 1 98.75 55 GLU B O 1
ATOM 1682 N N . TYR B 1 56 ? -7.906 -15.312 -15.234 1 98.88 56 TYR B N 1
ATOM 1683 C CA . TYR B 1 56 ? -6.965 -14.547 -14.422 1 98.88 56 TYR B CA 1
ATOM 1684 C C . TYR B 1 56 ? -7.164 -14.844 -12.938 1 98.88 56 TYR B C 1
ATOM 1686 O O . TYR B 1 56 ? -6.203 -15.125 -12.219 1 98.88 56 TYR B O 1
ATOM 1694 N N . MET B 1 57 ? -8.398 -14.773 -12.562 1 98.75 57 MET B N 1
ATOM 1695 C CA . MET B 1 57 ? -8.711 -14.898 -11.141 1 98.75 57 MET B CA 1
ATOM 1696 C C . MET B 1 57 ? -8.359 -16.297 -10.625 1 98.75 57 MET B C 1
ATOM 1698 O O . MET B 1 57 ? -8.008 -16.453 -9.453 1 98.75 57 MET B O 1
ATOM 1702 N N . LYS B 1 58 ? -8.305 -17.281 -11.398 1 98.5 58 LYS B N 1
ATOM 1703 C CA . LYS B 1 58 ? -7.988 -18.656 -11.016 1 98.5 58 LYS B CA 1
ATOM 1704 C C . LYS B 1 58 ? -6.516 -18.797 -10.648 1 98.5 58 LYS B C 1
ATOM 1706 O O . LYS B 1 58 ? -6.137 -19.734 -9.945 1 98.5 58 LYS B O 1
ATOM 1711 N N . VAL B 1 59 ? -5.723 -17.891 -11.086 1 98.75 59 VAL B N 1
ATOM 1712 C CA . VAL B 1 59 ? -4.285 -17.984 -10.852 1 98.75 59 VAL B CA 1
ATOM 1713 C C . VAL B 1 59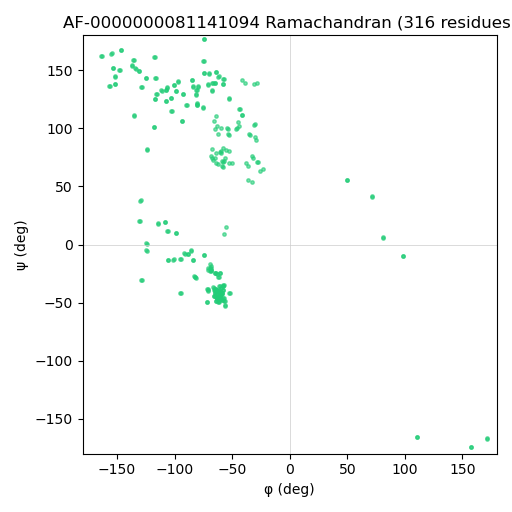 ? -3.949 -17.438 -9.469 1 98.75 59 VAL B C 1
ATOM 1715 O O . VAL B 1 59 ? -2.982 -17.875 -8.836 1 98.75 59 VAL B O 1
ATOM 1718 N N . LEU B 1 60 ? -4.73 -16.531 -8.945 1 98.69 60 LEU B N 1
ATOM 1719 C CA . LEU B 1 60 ? -4.387 -15.75 -7.766 1 98.69 60 LEU B CA 1
ATOM 1720 C C . LEU B 1 60 ? -4.223 -16.641 -6.547 1 98.69 60 LEU B C 1
ATOM 1722 O O . LEU B 1 60 ? -3.266 -16.5 -5.781 1 98.69 60 LEU B O 1
ATOM 1726 N N . PRO B 1 61 ? -5.086 -17.719 -6.352 1 98.62 61 PRO B N 1
ATOM 1727 C CA . PRO B 1 61 ? -4.902 -18.578 -5.191 1 98.62 61 PRO B CA 1
ATOM 1728 C C . PRO B 1 61 ? -3.564 -19.328 -5.219 1 98.62 61 PRO B C 1
ATOM 1730 O O . PRO B 1 61 ? -3.004 -19.625 -4.164 1 98.62 61 PRO B O 1
ATOM 1733 N N . LYS B 1 62 ? -2.998 -19.531 -6.355 1 98.75 62 LYS B N 1
ATOM 1734 C CA . LYS B 1 62 ? -1.713 -20.219 -6.457 1 98.75 62 LYS B CA 1
ATOM 1735 C C . LYS B 1 62 ? -0.577 -19.344 -5.945 1 98.75 62 LYS B C 1
ATOM 1737 O O . LYS B 1 62 ? 0.362 -19.828 -5.316 1 98.75 62 LYS B O 1
ATOM 1742 N N . PHE B 1 63 ? -0.653 -18.031 -6.238 1 98.88 63 PHE B N 1
ATOM 1743 C CA . PHE B 1 63 ? 0.287 -17.094 -5.641 1 98.88 63 PHE B CA 1
ATOM 1744 C C . PHE B 1 63 ? 0.249 -17.172 -4.121 1 98.88 63 PHE B C 1
ATOM 1746 O O . PHE B 1 63 ? 1.292 -17.297 -3.473 1 98.88 63 PHE B O 1
ATOM 1753 N N . LEU B 1 64 ? -0.983 -17.062 -3.637 1 98.69 64 LEU B N 1
ATOM 1754 C CA . LEU B 1 64 ? -1.178 -17.016 -2.191 1 98.69 64 LEU B CA 1
ATOM 1755 C C . LEU B 1 64 ? -0.608 -18.266 -1.529 1 98.69 64 LEU B C 1
ATOM 1757 O O . LEU B 1 64 ? 0.096 -18.172 -0.521 1 98.69 64 LEU B O 1
ATOM 1761 N N . GLU B 1 65 ? -0.881 -19.406 -2.062 1 98.19 65 GLU B N 1
ATOM 1762 C CA . GLU B 1 65 ? -0.395 -20.672 -1.523 1 98.19 65 GLU B CA 1
ATOM 1763 C C . GLU B 1 65 ? 1.131 -20.719 -1.506 1 98.19 65 GLU B C 1
ATOM 1765 O O . GLU B 1 65 ? 1.735 -21.078 -0.497 1 98.19 65 GLU B O 1
ATOM 1770 N N . LYS B 1 66 ? 1.732 -20.344 -2.574 1 98.38 66 LYS B N 1
ATOM 1771 C CA . LYS B 1 66 ? 3.186 -20.391 -2.701 1 98.38 66 LYS B CA 1
ATOM 1772 C C . LYS B 1 66 ? 3.859 -19.453 -1.715 1 98.38 66 LYS B C 1
ATOM 1774 O O . LYS B 1 66 ? 4.852 -19.812 -1.08 1 98.38 66 LYS B O 1
ATOM 1779 N N . VAL B 1 67 ? 3.355 -18.266 -1.606 1 98.56 67 VAL B N 1
ATOM 1780 C CA . VAL B 1 67 ? 3.943 -17.281 -0.715 1 98.56 67 VAL B CA 1
ATOM 1781 C C . VAL B 1 67 ? 3.791 -17.734 0.736 1 98.56 67 VAL B C 1
ATOM 1783 O O . VAL B 1 67 ? 4.742 -17.656 1.518 1 98.56 67 VAL B O 1
ATOM 1786 N N . LYS B 1 68 ? 2.625 -18.203 1.051 1 96.81 68 LYS B N 1
ATOM 1787 C CA . LYS B 1 68 ? 2.389 -18.719 2.4 1 96.81 68 LYS B CA 1
ATOM 1788 C C . LYS B 1 68 ? 3.365 -19.844 2.742 1 96.81 68 LYS B C 1
ATOM 1790 O O . LYS B 1 68 ? 3.857 -19.922 3.871 1 96.81 68 LYS B O 1
ATOM 1795 N N . ALA B 1 69 ? 3.705 -20.609 1.811 1 97.12 69 ALA B N 1
ATOM 1796 C CA . ALA B 1 69 ? 4.508 -21.812 2.047 1 97.12 69 ALA B CA 1
ATOM 1797 C C . ALA B 1 69 ? 5.992 -21.469 2.129 1 97.12 69 ALA B C 1
ATOM 1799 O O . ALA B 1 69 ? 6.746 -22.125 2.855 1 97.12 69 ALA B O 1
ATOM 1800 N N . ASN B 1 70 ? 6.391 -20.422 1.461 1 97.81 70 ASN B N 1
ATOM 1801 C CA . ASN B 1 70 ? 7.82 -20.359 1.187 1 97.81 70 ASN B CA 1
ATOM 1802 C C . ASN B 1 70 ? 8.438 -19.062 1.699 1 97.81 70 ASN B C 1
ATOM 1804 O O . ASN B 1 70 ? 9.664 -18.906 1.67 1 97.81 70 ASN B O 1
ATOM 1808 N N . GLU B 1 71 ? 7.641 -18.141 2.211 1 97.5 71 GLU B N 1
ATOM 1809 C CA . GLU B 1 71 ? 8.211 -16.828 2.428 1 97.5 71 GLU B CA 1
ATOM 1810 C C . GLU B 1 71 ? 7.938 -16.328 3.844 1 97.5 71 GLU B C 1
ATOM 1812 O O . GLU B 1 71 ? 7.77 -15.125 4.066 1 97.5 71 GLU B O 1
ATOM 1817 N N . GLN B 1 72 ? 7.969 -17.156 4.781 1 94.75 72 GLN B N 1
ATOM 1818 C CA . GLN B 1 72 ? 7.641 -16.844 6.172 1 94.75 72 GLN B CA 1
ATOM 1819 C C . GLN B 1 72 ? 8.688 -15.93 6.793 1 94.75 72 GLN B C 1
ATOM 1821 O O . GLN B 1 72 ? 8.375 -15.164 7.707 1 94.75 72 GLN B O 1
ATOM 1826 N N . ASP B 1 73 ? 9.852 -15.945 6.23 1 94.38 73 ASP B N 1
ATOM 1827 C CA . ASP B 1 73 ? 10.938 -15.211 6.875 1 94.38 73 ASP B CA 1
ATOM 1828 C C . ASP B 1 73 ? 11.078 -13.812 6.285 1 94.38 73 ASP B C 1
ATOM 1830 O O . ASP B 1 73 ? 11.758 -12.953 6.855 1 94.38 73 ASP B O 1
ATOM 1834 N N . THR B 1 74 ? 10.398 -13.586 5.152 1 96.62 74 THR B N 1
ATOM 1835 C CA . THR B 1 74 ? 10.711 -12.336 4.477 1 96.62 74 THR B CA 1
ATOM 1836 C C . THR B 1 74 ? 9.438 -11.555 4.168 1 96.62 74 THR B C 1
ATOM 1838 O O . THR B 1 74 ? 9.453 -10.32 4.121 1 96.62 74 THR B O 1
ATOM 1841 N N . CYS B 1 75 ? 8.328 -12.227 3.943 1 97.75 75 CYS B N 1
ATOM 1842 C CA . CYS B 1 75 ? 7.086 -11.562 3.584 1 97.75 75 CYS B CA 1
ATOM 1843 C C . CYS B 1 75 ? 6.379 -11.016 4.82 1 97.75 75 CYS B C 1
ATOM 1845 O O . CYS B 1 75 ? 6.18 -11.742 5.797 1 97.75 75 CYS B O 1
ATOM 1847 N N . VAL B 1 76 ? 6.012 -9.758 4.766 1 97.25 76 VAL B N 1
ATOM 1848 C CA . VAL B 1 76 ? 5.328 -9.102 5.879 1 97.25 76 VAL B CA 1
ATOM 1849 C C . VAL B 1 76 ? 3.82 -9.148 5.656 1 97.25 76 VAL B C 1
ATOM 1851 O O . VAL B 1 76 ? 3.055 -9.375 6.598 1 97.25 76 VAL B O 1
ATOM 1854 N N . PHE B 1 77 ? 3.35 -8.922 4.5 1 98.06 77 PHE B N 1
ATOM 1855 C CA . PHE B 1 77 ? 1.956 -9.078 4.098 1 98.06 77 PHE B CA 1
ATOM 1856 C C . PHE B 1 77 ? 1.852 -9.367 2.607 1 98.06 77 PHE B C 1
ATOM 1858 O O . PHE B 1 77 ? 2.734 -8.992 1.833 1 98.06 77 PHE B O 1
ATOM 1865 N N . TYR B 1 78 ? 0.78 -10.07 2.303 1 98.75 78 TYR B N 1
ATOM 1866 C CA . TYR B 1 78 ? 0.582 -10.469 0.914 1 98.75 78 TYR B CA 1
ATOM 1867 C C . TYR B 1 78 ? -0.89 -10.742 0.629 1 98.75 78 TYR B C 1
ATOM 1869 O O . TYR B 1 78 ? -1.575 -11.383 1.431 1 98.75 78 TYR B O 1
ATOM 1877 N N . GLY B 1 79 ? -1.265 -10.227 -0.487 1 98.81 79 GLY B N 1
ATOM 1878 C CA . GLY B 1 79 ? -2.609 -10.477 -0.981 1 98.81 79 GLY B CA 1
ATOM 1879 C C . GLY B 1 79 ? -2.965 -9.633 -2.193 1 98.81 79 GLY B C 1
ATOM 1880 O O . GLY B 1 79 ? -2.08 -9.102 -2.869 1 98.81 79 GLY B O 1
ATOM 1881 N N . PHE B 1 80 ? -4.266 -9.656 -2.488 1 98.94 80 PHE B N 1
ATOM 1882 C CA . PHE B 1 80 ? -4.766 -8.945 -3.658 1 98.94 80 PHE B CA 1
ATOM 1883 C C . PHE B 1 80 ? -6.008 -8.133 -3.311 1 98.94 80 PHE B C 1
ATOM 1885 O O . PHE B 1 80 ? -6.777 -8.516 -2.428 1 98.94 80 PHE B O 1
ATOM 1892 N N . VAL B 1 81 ? -6.18 -7.066 -4.043 1 98.88 81 VAL B N 1
ATOM 1893 C CA . VAL B 1 81 ? -7.41 -6.285 -3.975 1 98.88 81 VAL B CA 1
ATOM 1894 C C . VAL B 1 81 ? -7.941 -6.027 -5.383 1 98.88 81 VAL B C 1
ATOM 1896 O O . VAL B 1 81 ? -7.164 -5.906 -6.332 1 98.88 81 VAL B O 1
ATOM 1899 N N . GLY B 1 82 ? -9.242 -5.918 -5.488 1 98.69 82 GLY B N 1
ATOM 1900 C CA . GLY B 1 82 ? -9.93 -5.902 -6.77 1 98.69 82 GLY B CA 1
ATOM 1901 C C . GLY B 1 82 ? -10.758 -7.148 -7.016 1 98.69 82 GLY B C 1
ATOM 1902 O O . GLY B 1 82 ? -11.062 -7.891 -6.078 1 98.69 82 GLY B O 1
ATOM 1903 N N . PRO B 1 83 ? -11.258 -7.48 -8.289 1 98.62 83 PRO B N 1
ATOM 1904 C CA . PRO B 1 83 ? -11.203 -6.52 -9.391 1 98.62 83 PRO B CA 1
ATOM 1905 C C . PRO B 1 83 ? -12.164 -5.344 -9.195 1 98.62 83 PRO B C 1
ATOM 1907 O O . PRO B 1 83 ? -13.219 -5.5 -8.578 1 98.62 83 PRO B O 1
ATOM 1910 N N . THR B 1 84 ? -11.719 -4.215 -9.711 1 98.56 84 THR B N 1
ATOM 1911 C CA . THR B 1 84 ? -12.617 -3.074 -9.828 1 98.56 84 THR B CA 1
ATOM 1912 C C . THR B 1 84 ? -13.602 -3.279 -10.977 1 98.56 84 THR B C 1
ATOM 1914 O O . THR B 1 84 ? -13.547 -4.297 -11.672 1 98.56 84 THR B O 1
ATOM 1917 N N . GLU B 1 85 ? -14.516 -2.268 -11.102 1 96.56 85 GLU B N 1
ATOM 1918 C CA . GLU B 1 85 ? -15.438 -2.311 -12.227 1 96.56 85 GLU B CA 1
ATOM 1919 C C . GLU B 1 85 ? -14.688 -2.27 -13.555 1 96.56 85 GLU B C 1
ATOM 1921 O O . GLU B 1 85 ? -15.148 -2.84 -14.547 1 96.56 85 GLU B O 1
ATOM 1926 N N . ASP B 1 86 ? -13.516 -1.745 -13.578 1 97.62 86 ASP B N 1
ATOM 1927 C CA . ASP B 1 86 ? -12.719 -1.611 -14.797 1 97.62 86 ASP B CA 1
ATOM 1928 C C . ASP B 1 86 ? -11.688 -2.734 -14.906 1 97.62 86 ASP B C 1
ATOM 1930 O O . ASP B 1 86 ? -10.703 -2.615 -15.641 1 97.62 86 ASP B O 1
ATOM 1934 N N . ASP B 1 87 ? -11.75 -3.748 -14.078 1 98.69 87 ASP B N 1
ATOM 1935 C CA . ASP B 1 87 ? -10.961 -4.973 -14.141 1 98.69 87 ASP B CA 1
ATOM 1936 C C . ASP B 1 87 ? -9.508 -4.707 -13.758 1 98.69 87 ASP B C 1
ATOM 1938 O O . ASP B 1 87 ? -8.586 -5.223 -14.391 1 98.69 87 ASP B O 1
ATOM 1942 N N . LEU B 1 88 ? -9.375 -3.904 -12.75 1 98.88 88 LEU B N 1
ATOM 1943 C CA . LEU B 1 88 ? -8.062 -3.66 -12.18 1 98.88 88 LEU B CA 1
ATOM 1944 C C . LEU B 1 88 ? -7.855 -4.488 -10.914 1 98.88 88 LEU B C 1
ATOM 1946 O O . LEU B 1 88 ? -8.773 -4.625 -10.102 1 98.88 88 LEU B O 1
ATOM 1950 N N . VAL B 1 89 ? -6.676 -5.082 -10.773 1 98.94 89 VAL B N 1
ATOM 1951 C CA . VAL B 1 89 ? -6.25 -5.812 -9.586 1 98.94 89 VAL B CA 1
ATOM 1952 C C . VAL B 1 89 ? -4.887 -5.305 -9.125 1 98.94 89 VAL B C 1
ATOM 1954 O O . VAL B 1 89 ? -3.998 -5.066 -9.945 1 98.94 89 VAL B O 1
ATOM 1957 N N . ILE B 1 90 ? -4.789 -5.117 -7.867 1 98.94 90 ILE B N 1
ATOM 1958 C CA . ILE B 1 90 ? -3.514 -4.734 -7.27 1 98.94 90 ILE B CA 1
ATOM 1959 C C . ILE B 1 90 ? -3.033 -5.836 -6.328 1 98.94 90 ILE B C 1
ATOM 1961 O O . ILE B 1 90 ? -3.811 -6.359 -5.527 1 98.94 90 ILE B O 1
ATOM 1965 N N . CYS B 1 91 ? -1.81 -6.227 -6.523 1 98.94 91 CYS B N 1
ATOM 1966 C CA . CYS B 1 91 ? -1.192 -7.039 -5.484 1 98.94 91 CYS B CA 1
ATOM 1967 C C . CYS B 1 91 ? -0.684 -6.168 -4.34 1 98.94 91 CYS B C 1
ATOM 1969 O O . CYS B 1 91 ? 0.125 -5.266 -4.555 1 98.94 91 CYS B O 1
ATOM 1971 N N . ARG B 1 92 ? -1.179 -6.387 -3.182 1 98.56 92 ARG B N 1
ATOM 1972 C CA . ARG B 1 92 ? -0.772 -5.758 -1.928 1 98.56 92 ARG B CA 1
ATOM 1973 C C . ARG B 1 92 ? 0.275 -6.602 -1.208 1 98.56 92 ARG B C 1
ATOM 1975 O O . ARG B 1 92 ? -0.049 -7.633 -0.617 1 98.56 92 ARG B O 1
ATOM 1982 N N . GLU B 1 93 ? 1.543 -6.133 -1.23 1 98.88 93 GLU B N 1
ATOM 1983 C CA . GLU B 1 93 ? 2.613 -7.004 -0.753 1 98.88 93 GLU B CA 1
ATOM 1984 C C . GLU B 1 93 ? 3.779 -6.191 -0.197 1 98.88 93 GLU B C 1
ATOM 1986 O O . GLU B 1 93 ? 4.059 -5.09 -0.676 1 98.88 93 GLU B O 1
ATOM 1991 N N . GLY B 1 94 ? 4.434 -6.691 0.846 1 98.56 94 GLY B N 1
ATOM 1992 C CA . GLY B 1 94 ? 5.559 -6.066 1.524 1 98.56 94 GLY B CA 1
ATOM 1993 C C . GLY B 1 94 ? 6.543 -7.07 2.09 1 98.56 94 GLY B C 1
ATOM 1994 O O . GLY B 1 94 ? 6.156 -8.156 2.518 1 98.56 94 GLY B O 1
ATOM 1995 N N . TYR B 1 95 ? 7.781 -6.66 2.152 1 98.38 95 TYR B N 1
ATOM 1996 C CA . TYR B 1 95 ? 8.891 -7.504 2.57 1 98.38 95 TYR B CA 1
ATOM 1997 C C . TYR B 1 95 ? 9.812 -6.762 3.531 1 98.38 95 TYR B C 1
ATOM 1999 O O . TYR B 1 95 ? 9.891 -5.531 3.496 1 98.38 95 TYR B O 1
ATOM 2007 N N . ASN B 1 96 ? 10.539 -7.531 4.254 1 97.25 96 ASN B N 1
ATOM 2008 C CA . ASN B 1 96 ? 11.391 -6.922 5.273 1 97.25 96 ASN B CA 1
ATOM 2009 C C . ASN B 1 96 ? 12.727 -6.48 4.695 1 97.25 96 ASN B C 1
ATOM 2011 O O . ASN B 1 96 ? 13.531 -5.859 5.391 1 97.25 96 ASN B O 1
ATOM 2015 N N . SER B 1 97 ? 12.961 -6.812 3.383 1 97.88 97 SER B N 1
ATOM 2016 C CA . SER B 1 97 ? 14.203 -6.426 2.727 1 97.88 97 SER B CA 1
ATOM 2017 C C . SER B 1 97 ? 14.086 -6.531 1.21 1 97.88 97 SER B C 1
ATOM 2019 O O . SER B 1 97 ? 13.172 -7.184 0.698 1 97.88 97 SER B O 1
ATOM 2021 N N . ALA B 1 98 ? 15.016 -5.855 0.529 1 98.69 98 ALA B N 1
ATOM 2022 C CA . ALA B 1 98 ? 15.133 -6.02 -0.917 1 98.69 98 ALA B CA 1
ATOM 2023 C C . ALA B 1 98 ? 15.375 -7.48 -1.284 1 98.69 98 ALA B C 1
ATOM 2025 O O . ALA B 1 98 ? 14.82 -7.984 -2.262 1 98.69 98 ALA B O 1
ATOM 2026 N N . ASP B 1 99 ? 16.203 -8.18 -0.464 1 98.38 99 ASP B N 1
ATOM 2027 C CA . ASP B 1 99 ? 16.469 -9.594 -0.711 1 98.38 99 ASP B CA 1
ATOM 2028 C C . ASP B 1 99 ? 15.18 -10.406 -0.617 1 98.38 99 ASP B C 1
ATOM 2030 O O . ASP B 1 99 ? 14.969 -11.344 -1.392 1 98.38 99 ASP B O 1
ATOM 2034 N N . GLY B 1 100 ? 14.383 -10.055 0.342 1 98.44 100 GLY B N 1
ATOM 2035 C CA . GLY B 1 100 ? 13.086 -10.719 0.45 1 98.44 100 GLY B CA 1
ATOM 2036 C C . GLY B 1 100 ? 12.227 -10.539 -0.784 1 98.44 100 GLY B C 1
ATOM 2037 O O . GLY B 1 100 ? 11.586 -11.492 -1.241 1 98.44 100 GLY B O 1
ATOM 2038 N N . LEU B 1 101 ? 12.195 -9.367 -1.346 1 98.88 101 LEU B N 1
ATOM 2039 C CA . LEU B 1 101 ? 11.438 -9.109 -2.564 1 98.88 101 LEU B CA 1
ATOM 2040 C C . LEU B 1 101 ? 12.008 -9.898 -3.736 1 98.88 101 LEU B C 1
ATOM 2042 O O . LEU B 1 101 ? 11.25 -10.469 -4.531 1 98.88 101 LEU B O 1
ATOM 2046 N N . LEU B 1 102 ? 13.305 -9.945 -3.842 1 98.75 102 LEU B N 1
ATOM 2047 C CA . LEU B 1 102 ? 13.922 -10.695 -4.93 1 98.75 102 LEU B CA 1
ATOM 2048 C C . LEU B 1 102 ? 13.625 -12.188 -4.809 1 98.75 102 LEU B C 1
ATOM 2050 O O . LEU B 1 102 ? 13.367 -12.859 -5.809 1 98.75 102 LEU B O 1
ATOM 2054 N N . LYS B 1 103 ? 13.648 -12.703 -3.604 1 98.5 103 LYS B N 1
ATOM 2055 C CA . LYS B 1 103 ? 13.234 -14.086 -3.365 1 98.5 103 LYS B CA 1
ATOM 2056 C C . LYS B 1 103 ? 11.797 -14.312 -3.809 1 98.5 103 LYS B C 1
ATOM 2058 O O . LYS B 1 103 ? 11.477 -15.352 -4.398 1 98.5 103 LYS B O 1
ATOM 2063 N N . HIS B 1 104 ? 10.945 -13.391 -3.518 1 98.81 104 HIS B N 1
ATOM 2064 C CA . HIS B 1 104 ? 9.547 -13.461 -3.918 1 98.81 104 HIS B CA 1
ATOM 2065 C C . HIS B 1 104 ? 9.414 -13.578 -5.434 1 98.81 104 HIS B C 1
ATOM 2067 O O . HIS B 1 104 ? 8.672 -14.438 -5.93 1 98.81 104 HIS B O 1
ATOM 2073 N N . LEU B 1 105 ? 10.102 -12.766 -6.133 1 98.56 105 LEU B N 1
ATOM 2074 C CA . LEU B 1 105 ? 10.008 -12.758 -7.59 1 98.56 105 LEU B CA 1
ATOM 2075 C C . LEU B 1 105 ? 10.445 -14.094 -8.172 1 98.56 105 LEU B C 1
ATOM 2077 O O . LEU B 1 105 ? 9.82 -14.602 -9.109 1 98.56 105 LEU B O 1
ATOM 2081 N N . ALA B 1 106 ? 11.5 -14.648 -7.621 1 98.38 106 ALA B N 1
ATOM 2082 C CA . ALA B 1 106 ? 11.945 -15.969 -8.062 1 98.38 106 ALA B CA 1
ATOM 2083 C C . ALA B 1 106 ? 10.906 -17.031 -7.723 1 98.38 106 ALA B C 1
ATOM 2085 O O . ALA B 1 106 ? 10.648 -17.922 -8.531 1 98.38 106 ALA B O 1
ATOM 2086 N N . ASN B 1 107 ? 10.328 -16.922 -6.617 1 98.75 107 ASN B N 1
ATOM 2087 C CA . ASN B 1 107 ? 9.383 -17.906 -6.102 1 98.75 107 ASN B CA 1
ATOM 2088 C C . ASN B 1 107 ? 8.117 -17.953 -6.953 1 98.75 107 ASN B C 1
ATOM 2090 O O . ASN B 1 107 ? 7.562 -19.031 -7.18 1 98.75 107 ASN B O 1
ATOM 2094 N N . VAL B 1 108 ? 7.664 -16.781 -7.453 1 98.69 108 VAL B N 1
ATOM 2095 C CA . VAL B 1 108 ? 6.34 -16.734 -8.062 1 98.69 108 VAL B CA 1
ATOM 2096 C C . VAL B 1 108 ? 6.473 -16.578 -9.578 1 98.69 108 VAL B C 1
ATOM 2098 O O . VAL B 1 108 ? 5.527 -16.172 -10.25 1 98.69 108 VAL B O 1
ATOM 2101 N N . ASP B 1 109 ? 7.602 -16.891 -10.086 1 98.31 109 ASP B N 1
ATOM 2102 C CA . ASP B 1 109 ? 7.875 -16.688 -11.508 1 98.31 109 ASP B CA 1
ATOM 2103 C C . ASP B 1 109 ? 6.844 -17.406 -12.375 1 98.31 109 ASP B C 1
ATOM 2105 O O . ASP B 1 109 ? 6.301 -16.828 -13.312 1 98.31 109 ASP B O 1
ATOM 2109 N N . ALA B 1 110 ? 6.539 -18.656 -12.148 1 98.44 110 ALA B N 1
ATOM 2110 C CA . ALA B 1 110 ? 5.605 -19.453 -12.953 1 98.44 110 ALA B CA 1
ATOM 2111 C C . ALA B 1 110 ? 4.195 -18.859 -12.883 1 98.44 110 ALA B C 1
ATOM 2113 O O . ALA B 1 110 ? 3.514 -18.75 -13.898 1 98.44 110 ALA B O 1
ATOM 2114 N N . GLU B 1 111 ? 3.77 -18.531 -11.664 1 98.75 111 GLU B N 1
ATOM 2115 C CA . GLU B 1 111 ? 2.445 -17.938 -11.477 1 98.75 111 GLU B CA 1
ATOM 2116 C C . GLU B 1 111 ? 2.34 -16.578 -12.164 1 98.75 111 GLU B C 1
ATOM 2118 O O . GLU B 1 111 ? 1.294 -16.25 -12.719 1 98.75 111 GLU B O 1
ATOM 2123 N N . LEU B 1 112 ? 3.408 -15.797 -12.094 1 98.69 112 LEU B N 1
ATOM 2124 C CA . LEU B 1 112 ? 3.41 -14.5 -12.758 1 98.69 112 LEU B CA 1
ATOM 2125 C C . LEU B 1 112 ? 3.281 -14.664 -14.266 1 98.69 112 LEU B C 1
ATOM 2127 O O . LEU B 1 112 ? 2.504 -13.953 -14.906 1 98.69 112 LEU B O 1
ATOM 2131 N N . LYS B 1 113 ? 4.008 -15.633 -14.82 1 98.56 113 LYS B N 1
ATOM 2132 C CA . LYS B 1 113 ? 3.895 -15.906 -16.25 1 98.56 113 LYS B CA 1
ATOM 2133 C C . LYS B 1 113 ? 2.471 -16.312 -16.625 1 98.56 113 LYS B C 1
ATOM 2135 O O . LYS B 1 113 ? 1.923 -15.828 -17.609 1 98.56 113 LYS B O 1
ATOM 2140 N N . ALA B 1 114 ? 1.885 -17.141 -15.852 1 98.75 114 ALA B N 1
ATOM 2141 C CA . ALA B 1 114 ? 0.506 -17.547 -16.094 1 98.75 114 ALA B CA 1
ATOM 2142 C C . ALA B 1 114 ? -0.449 -16.359 -16.016 1 98.75 114 ALA B C 1
ATOM 2144 O O . ALA B 1 114 ? -1.335 -16.219 -16.859 1 98.75 114 ALA B O 1
ATOM 2145 N N . ALA B 1 115 ? -0.315 -15.5 -15.016 1 98.75 115 ALA B N 1
ATOM 2146 C CA . ALA B 1 115 ? -1.165 -14.328 -14.844 1 98.75 115 ALA B CA 1
ATOM 2147 C C . ALA B 1 115 ? -1.038 -13.383 -16.031 1 98.75 115 ALA B C 1
ATOM 2149 O O . ALA B 1 115 ? -2.035 -12.82 -16.5 1 98.75 115 ALA B O 1
ATOM 2150 N N . LEU B 1 116 ? 0.166 -13.211 -16.516 1 98.62 116 LEU B N 1
ATOM 2151 C CA . LEU B 1 116 ? 0.451 -12.242 -17.578 1 98.62 116 LEU B CA 1
ATOM 2152 C C . LEU B 1 116 ? -0.047 -12.742 -18.922 1 98.62 116 LEU B C 1
ATOM 2154 O O . LEU B 1 116 ? -0.081 -11.984 -19.891 1 98.62 116 LEU B O 1
ATOM 2158 N N . GLU B 1 117 ? -0.485 -13.977 -19.031 1 98.69 117 GLU B N 1
ATOM 2159 C CA . GLU B 1 117 ? -1.212 -14.445 -20.203 1 98.69 117 GLU B CA 1
ATOM 2160 C C . GLU B 1 117 ? -2.59 -13.797 -20.297 1 98.69 117 GLU B C 1
ATOM 2162 O O . GLU B 1 117 ? -3.176 -13.719 -21.375 1 98.69 117 GLU B O 1
ATOM 2167 N N . ASN B 1 118 ? -3.115 -13.305 -19.203 1 98.88 118 ASN B N 1
ATOM 2168 C CA . ASN B 1 118 ? -4.504 -12.859 -19.156 1 98.88 118 ASN B CA 1
ATOM 2169 C C . ASN B 1 118 ? -4.605 -11.406 -18.672 1 98.88 118 ASN B C 1
ATOM 2171 O O . ASN B 1 118 ? -5.703 -10.867 -18.547 1 98.88 118 ASN B O 1
ATOM 2175 N N . ALA B 1 119 ? -3.516 -10.766 -18.406 1 98.94 119 ALA B N 1
ATOM 2176 C CA . ALA B 1 119 ? -3.494 -9.391 -17.922 1 98.94 119 ALA B CA 1
ATOM 2177 C C . ALA B 1 119 ? -2.176 -8.703 -18.266 1 98.94 119 ALA B C 1
ATOM 2179 O O . ALA B 1 119 ? -1.209 -9.367 -18.656 1 98.94 119 ALA B O 1
ATOM 2180 N N . ASP B 1 120 ? -2.17 -7.398 -18.172 1 98.88 120 ASP B N 1
ATOM 2181 C CA . ASP B 1 120 ? -0.955 -6.598 -18.266 1 98.88 120 ASP B CA 1
ATOM 2182 C C . ASP B 1 120 ? -0.678 -5.859 -16.953 1 98.88 120 ASP B C 1
ATOM 2184 O O . ASP B 1 120 ? -1.607 -5.43 -16.266 1 98.88 120 ASP B O 1
ATOM 2188 N N . ILE B 1 121 ? 0.553 -5.758 -16.625 1 98.81 121 ILE B N 1
ATOM 2189 C CA . ILE B 1 121 ? 0.928 -4.793 -15.594 1 98.81 121 ILE B CA 1
ATOM 2190 C C . ILE B 1 121 ? 0.901 -3.381 -16.172 1 98.81 121 ILE B C 1
ATOM 2192 O O . ILE B 1 121 ? 1.679 -3.059 -17.078 1 98.81 121 ILE B O 1
ATOM 2196 N N . ILE B 1 122 ? 0.064 -2.557 -15.648 1 98.5 122 ILE B N 1
ATOM 2197 C CA . ILE B 1 122 ? -0.073 -1.233 -16.25 1 98.5 122 ILE B CA 1
ATOM 2198 C C . ILE B 1 122 ? 0.609 -0.194 -15.359 1 98.5 122 ILE B C 1
ATOM 2200 O O . ILE B 1 122 ? 0.824 0.945 -15.781 1 98.5 122 ILE B O 1
ATOM 2204 N N . GLU B 1 123 ? 0.922 -0.547 -14.195 1 98.31 123 GLU B N 1
ATOM 2205 C CA . GLU B 1 123 ? 1.704 0.254 -13.258 1 98.31 123 GLU B CA 1
ATOM 2206 C C . GLU B 1 123 ? 2.482 -0.633 -12.289 1 98.31 123 GLU B C 1
ATOM 2208 O O . GLU B 1 123 ? 1.967 -1.65 -11.82 1 98.31 123 GLU B O 1
ATOM 2213 N N . LEU B 1 124 ? 3.695 -0.266 -12.047 1 98.75 124 LEU B N 1
ATOM 2214 C CA . LEU B 1 124 ? 4.531 -0.958 -11.07 1 98.75 124 LEU B CA 1
ATOM 2215 C C . LEU B 1 124 ? 5.277 0.039 -10.195 1 98.75 124 LEU B C 1
ATOM 2217 O O . LEU B 1 124 ? 6.168 0.747 -10.672 1 98.75 124 LEU B O 1
ATOM 2221 N N . ASN B 1 125 ? 4.875 0.073 -8.883 1 98.69 125 ASN B N 1
ATOM 2222 C CA . ASN B 1 125 ? 5.523 0.918 -7.883 1 98.69 125 ASN B CA 1
ATOM 2223 C C . ASN B 1 125 ? 6.363 0.094 -6.91 1 98.69 125 ASN B C 1
ATOM 2225 O O . ASN B 1 125 ? 5.914 -0.949 -6.426 1 98.69 125 ASN B O 1
ATOM 2229 N N . VAL B 1 126 ? 7.562 0.559 -6.699 1 98.94 126 VAL B N 1
ATOM 2230 C CA . VAL B 1 126 ? 8.414 -0.005 -5.656 1 98.94 126 VAL B CA 1
ATOM 2231 C C . VAL B 1 126 ? 8.711 1.06 -4.605 1 98.94 126 VAL B C 1
ATOM 2233 O O . VAL B 1 126 ? 9.195 2.148 -4.934 1 98.94 126 VAL B O 1
ATOM 2236 N N . GLN B 1 127 ? 8.398 0.717 -3.395 1 98.94 127 GLN B N 1
ATOM 2237 C CA . GLN B 1 127 ? 8.516 1.683 -2.307 1 98.94 127 GLN B CA 1
ATOM 2238 C C . GLN B 1 127 ? 9.398 1.141 -1.184 1 98.94 127 GLN B C 1
ATOM 2240 O O . GLN B 1 127 ? 9.328 -0.044 -0.851 1 98.94 127 GLN B O 1
ATOM 2245 N N . GLY B 1 128 ? 10.172 1.983 -0.575 1 98.81 128 GLY B N 1
ATOM 2246 C CA . GLY B 1 128 ? 10.945 1.561 0.583 1 98.81 128 GLY B CA 1
ATOM 2247 C C . GLY B 1 128 ? 12.156 2.438 0.846 1 98.81 128 GLY B C 1
ATOM 2248 O O . GLY B 1 128 ? 12.312 3.488 0.223 1 98.81 128 GLY B O 1
ATOM 2249 N N . PRO B 1 129 ? 12.984 2.066 1.803 1 98.69 129 PRO B N 1
ATOM 2250 C CA . PRO B 1 129 ? 14.188 2.848 2.1 1 98.69 129 PRO B CA 1
ATOM 2251 C C . PRO B 1 129 ? 15.117 2.99 0.891 1 98.69 129 PRO B C 1
ATOM 2253 O O . PRO B 1 129 ? 15.32 2.025 0.15 1 98.69 129 PRO B O 1
ATOM 2256 N N . PRO B 1 130 ? 15.641 4.133 0.697 1 98.38 130 PRO B N 1
ATOM 2257 C CA . PRO B 1 130 ? 16.453 4.391 -0.493 1 98.38 130 PRO B CA 1
ATOM 2258 C C . PRO B 1 130 ? 17.562 3.357 -0.686 1 98.38 130 PRO B C 1
ATOM 2260 O O . PRO B 1 130 ? 17.781 2.889 -1.805 1 98.38 130 PRO B O 1
ATOM 2263 N N . ALA B 1 131 ? 18.219 2.967 0.372 1 98.44 131 ALA B N 1
ATOM 2264 C CA . A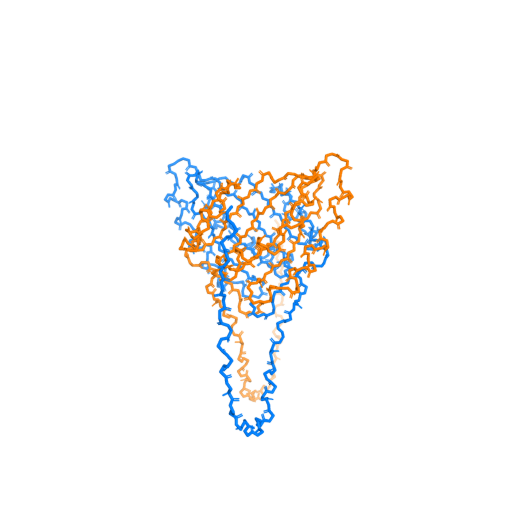LA B 1 131 ? 19.328 2.023 0.259 1 98.44 131 ALA B CA 1
ATOM 2265 C C . ALA B 1 131 ? 18.844 0.667 -0.246 1 98.44 131 ALA B C 1
ATOM 2267 O O . ALA B 1 131 ? 19.547 -0.001 -1.013 1 98.44 131 ALA B O 1
ATOM 2268 N N . GLU B 1 132 ? 17.75 0.262 0.17 1 98.69 132 GLU B N 1
ATOM 2269 C CA . GLU B 1 132 ? 17.172 -1.001 -0.289 1 98.69 132 GLU B CA 1
ATOM 2270 C C . GLU B 1 132 ? 16.703 -0.9 -1.735 1 98.69 132 GLU B C 1
ATOM 2272 O O . GLU B 1 132 ? 16.844 -1.848 -2.51 1 98.69 132 GLU B O 1
ATOM 2277 N N . LEU B 1 133 ? 16.109 0.248 -2.074 1 98.81 133 LEU B N 1
ATOM 2278 C CA . LEU B 1 133 ? 15.648 0.446 -3.441 1 98.81 133 LEU B CA 1
ATOM 2279 C C . LEU B 1 133 ? 16.797 0.367 -4.43 1 98.81 133 LEU B C 1
ATOM 2281 O O . LEU B 1 133 ? 16.641 -0.135 -5.547 1 98.81 133 LEU B O 1
ATOM 2285 N N . GLU B 1 134 ? 17.938 0.853 -4.043 1 98.75 134 GLU B N 1
ATOM 2286 C CA . GLU B 1 134 ? 19.109 0.816 -4.914 1 98.75 134 GLU B CA 1
ATOM 2287 C C . GLU B 1 134 ? 19.438 -0.614 -5.328 1 98.75 134 GLU B C 1
ATOM 2289 O O . GLU B 1 134 ? 19.828 -0.861 -6.473 1 98.75 134 GLU B O 1
ATOM 2294 N N . LYS B 1 135 ? 19.25 -1.567 -4.484 1 98.75 135 LYS B N 1
ATOM 2295 C CA . LYS B 1 135 ? 19.547 -2.973 -4.734 1 98.75 135 LYS B CA 1
ATOM 2296 C C . LYS B 1 135 ? 18.594 -3.566 -5.766 1 98.75 135 LYS B C 1
ATOM 2298 O O . LYS B 1 135 ? 18.859 -4.629 -6.332 1 98.75 135 LYS B O 1
ATOM 2303 N N . LEU B 1 136 ? 17.516 -2.885 -5.98 1 98.88 136 LEU B N 1
ATOM 2304 C CA . LEU B 1 136 ? 16.438 -3.463 -6.793 1 98.88 136 LEU B CA 1
ATOM 2305 C C . LEU B 1 136 ? 16.469 -2.9 -8.211 1 98.88 136 LEU B C 1
ATOM 2307 O O . LEU B 1 136 ? 15.828 -3.445 -9.109 1 98.88 136 LEU B O 1
ATOM 2311 N N . LYS B 1 137 ? 17.203 -1.853 -8.461 1 98.62 137 LYS B N 1
ATOM 2312 C CA . LYS B 1 137 ? 17.156 -1.145 -9.742 1 98.62 137 LYS B CA 1
ATOM 2313 C C . LYS B 1 137 ? 17.609 -2.051 -10.883 1 98.62 137 LYS B C 1
ATOM 2315 O O . LYS B 1 137 ? 16.922 -2.164 -11.898 1 98.62 137 LYS B O 1
ATOM 2320 N N . GLU B 1 138 ? 18.672 -2.729 -10.734 1 98.44 138 GLU B N 1
ATOM 2321 C CA . GLU B 1 138 ? 19.172 -3.584 -11.805 1 98.44 138 GLU B CA 1
ATOM 2322 C C . GLU B 1 138 ? 18.281 -4.816 -11.977 1 98.44 138 GLU B C 1
ATOM 2324 O O . GLU B 1 138 ? 17.812 -5.094 -13.086 1 98.44 138 GLU B O 1
ATOM 2329 N N . PRO B 1 139 ? 17.984 -5.508 -10.898 1 98.5 139 PRO B N 1
ATOM 2330 C CA . PRO B 1 139 ? 17.188 -6.719 -11.062 1 98.5 139 PRO B CA 1
ATOM 2331 C C . PRO B 1 139 ? 15.797 -6.434 -11.641 1 98.5 139 PRO B C 1
ATOM 2333 O O . PRO B 1 139 ? 15.219 -7.285 -12.32 1 98.5 139 PRO B O 1
ATOM 2336 N N . LEU B 1 140 ? 15.281 -5.207 -11.383 1 98.38 140 LEU B N 1
ATOM 2337 C CA . LEU B 1 140 ? 13.898 -4.934 -11.773 1 98.38 140 LEU B CA 1
ATOM 2338 C C . LEU B 1 140 ? 13.859 -4.027 -13 1 98.38 140 LEU B C 1
ATOM 2340 O O . LEU B 1 140 ? 12.781 -3.582 -13.406 1 98.38 140 LEU B O 1
ATOM 2344 N N . ALA B 1 141 ? 14.938 -3.82 -13.641 1 98.06 141 ALA B N 1
ATOM 2345 C CA . ALA B 1 141 ? 15.055 -2.842 -14.719 1 98.06 141 ALA B CA 1
ATOM 2346 C C . ALA B 1 141 ? 14.086 -3.158 -15.852 1 98.06 141 ALA B C 1
ATOM 2348 O O . ALA B 1 141 ? 13.461 -2.256 -16.422 1 98.06 141 ALA B O 1
ATOM 2349 N N . ALA B 1 142 ? 13.891 -4.375 -16.141 1 96.12 142 ALA B N 1
ATOM 2350 C CA . ALA B 1 142 ? 13.094 -4.801 -17.281 1 96.12 142 ALA B CA 1
ATOM 2351 C C . ALA B 1 142 ? 11.617 -4.477 -17.078 1 96.12 142 ALA B C 1
ATOM 2353 O O . ALA B 1 142 ? 10.859 -4.383 -18.047 1 96.12 142 ALA B O 1
ATOM 2354 N N . PHE B 1 143 ? 11.203 -4.281 -15.844 1 96.62 143 PHE B N 1
ATOM 2355 C CA . PHE B 1 143 ? 9.805 -4.031 -15.523 1 96.62 143 PHE B CA 1
ATOM 2356 C C . PHE B 1 143 ? 9.508 -2.535 -15.523 1 96.62 143 PHE B C 1
ATOM 2358 O O . PHE B 1 143 ? 8.359 -2.125 -15.367 1 96.62 143 PHE B O 1
ATOM 2365 N N . ASN B 1 144 ? 10.523 -1.739 -15.641 1 96.88 144 ASN B N 1
ATOM 2366 C CA . ASN B 1 144 ? 10.406 -0.286 -15.695 1 96.88 144 ASN B CA 1
ATOM 2367 C C . ASN B 1 144 ? 9.539 0.245 -14.555 1 96.88 144 ASN B C 1
ATOM 2369 O O . ASN B 1 144 ? 8.57 0.969 -14.789 1 96.88 144 ASN B O 1
ATOM 2373 N N . PRO B 1 145 ? 9.938 -0.102 -13.359 1 98.62 145 PRO B N 1
ATOM 2374 C CA . PRO B 1 145 ? 9.148 0.374 -12.219 1 98.62 145 PRO B CA 1
ATOM 2375 C C . PRO B 1 145 ? 9.375 1.855 -11.922 1 98.62 145 PRO B C 1
ATOM 2377 O O . PRO B 1 145 ? 10.328 2.451 -12.438 1 98.62 145 PRO B O 1
ATOM 2380 N N . THR B 1 146 ? 8.414 2.48 -11.234 1 98.81 146 THR B N 1
ATOM 2381 C CA . THR B 1 146 ? 8.648 3.756 -10.562 1 98.81 146 THR B CA 1
ATOM 2382 C C . THR B 1 146 ? 9.055 3.539 -9.109 1 98.81 146 THR B C 1
ATOM 2384 O O . THR B 1 146 ? 8.391 2.799 -8.375 1 98.81 146 THR B O 1
ATOM 2387 N N . TYR B 1 147 ? 10.125 4.156 -8.711 1 98.88 147 TYR B N 1
ATOM 2388 C CA . TYR B 1 147 ? 10.617 4.016 -7.348 1 98.88 147 TYR B CA 1
ATOM 2389 C C . TYR B 1 147 ? 10.18 5.191 -6.484 1 98.88 147 TYR B C 1
ATOM 2391 O O . TYR B 1 147 ? 10.297 6.348 -6.895 1 98.88 147 TYR B O 1
ATOM 2399 N N . TYR B 1 148 ? 9.672 4.883 -5.363 1 98.88 148 TYR B N 1
ATOM 2400 C CA . TYR B 1 148 ? 9.266 5.855 -4.355 1 98.88 148 TYR B CA 1
ATOM 2401 C C . TYR B 1 148 ? 10.07 5.68 -3.072 1 98.88 148 TYR B C 1
ATOM 2403 O O . TYR B 1 148 ? 9.781 4.793 -2.266 1 98.88 148 TYR B O 1
A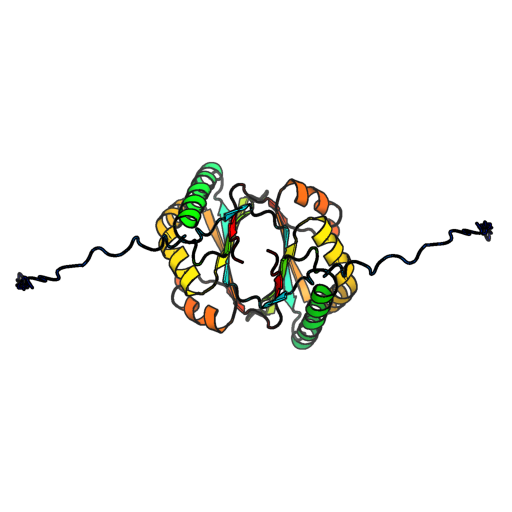TOM 2411 N N . PRO B 1 149 ? 11.055 6.516 -2.857 1 98.88 149 PRO B N 1
ATOM 2412 C CA . PRO B 1 149 ? 11.82 6.379 -1.617 1 98.88 149 PRO B CA 1
ATOM 2413 C C . PRO B 1 149 ? 11 6.723 -0.376 1 98.88 149 PRO B C 1
ATOM 2415 O O . PRO B 1 149 ? 10.219 7.68 -0.392 1 98.88 149 PRO B O 1
ATOM 2418 N N . LEU B 1 150 ? 11.203 5.93 0.605 1 98.81 150 LEU B N 1
ATOM 2419 C CA . LEU B 1 150 ? 10.523 6.148 1.876 1 98.81 150 LEU B CA 1
ATOM 2420 C C . LEU B 1 150 ? 11.016 7.422 2.549 1 98.81 150 LEU B C 1
ATOM 2422 O O . LEU B 1 150 ? 12.227 7.668 2.611 1 98.81 150 LEU B O 1
ATOM 2426 N N . ILE B 1 151 ? 10.055 8.203 2.998 1 98.56 151 ILE B N 1
ATOM 2427 C CA . ILE B 1 151 ? 10.391 9.43 3.721 1 98.56 151 ILE B CA 1
ATOM 2428 C C . ILE B 1 151 ? 10.633 9.102 5.191 1 98.56 151 ILE B C 1
ATOM 2430 O O . ILE B 1 151 ? 9.867 8.367 5.812 1 98.56 151 ILE B O 1
ATOM 2434 N N . GLU B 1 152 ? 11.648 9.656 5.691 1 96.44 152 GLU B N 1
ATOM 2435 C CA . GLU B 1 152 ? 12.016 9.445 7.086 1 96.44 152 GLU B CA 1
ATOM 2436 C C . GLU B 1 152 ? 10.883 9.844 8.023 1 96.44 152 GLU B C 1
ATOM 2438 O O . GLU B 1 152 ? 10.219 10.859 7.805 1 96.44 152 GLU B O 1
ATOM 2443 N N . GLY B 1 153 ? 10.727 9.078 9.086 1 97.75 153 GLY B N 1
ATOM 2444 C CA . GLY B 1 153 ? 9.688 9.336 10.07 1 97.75 153 GLY B CA 1
ATOM 2445 C C . GLY B 1 153 ? 8.453 8.477 9.875 1 97.75 153 GLY B C 1
ATOM 2446 O O . GLY B 1 153 ? 7.57 8.445 10.742 1 97.75 153 GLY B O 1
ATOM 2447 N N . SER B 1 154 ? 8.375 7.77 8.75 1 98.44 154 SER B N 1
ATOM 2448 C CA . SER B 1 154 ? 7.312 6.789 8.547 1 98.44 154 SER B CA 1
ATOM 2449 C C . SER B 1 154 ? 7.383 5.676 9.586 1 98.44 154 SER B C 1
ATOM 2451 O O . SER B 1 154 ? 8.477 5.273 10 1 98.44 154 SER B O 1
ATOM 2453 N N . PHE B 1 155 ? 6.137 5.199 9.984 1 97.88 155 PHE B N 1
ATOM 2454 C CA . PHE B 1 155 ? 6.156 4.305 11.133 1 97.88 155 PHE B CA 1
ATOM 2455 C C . PHE B 1 155 ? 5.055 3.256 11.016 1 97.88 155 PHE B C 1
ATOM 2457 O O . PHE B 1 155 ? 4.176 3.363 10.164 1 97.88 155 PHE B O 1
ATOM 2464 N N . ARG B 1 156 ? 5.195 2.32 11.836 1 96.75 156 ARG B N 1
ATOM 2465 C CA . ARG B 1 156 ? 4.238 1.223 11.953 1 96.75 156 ARG B CA 1
ATOM 2466 C C . ARG B 1 156 ? 3.955 0.899 13.414 1 96.75 156 ARG B C 1
ATOM 2468 O O . ARG B 1 156 ? 4.824 1.061 14.273 1 96.75 156 ARG B O 1
ATOM 2475 N N . SER B 1 157 ? 2.768 0.355 13.562 1 94.25 157 SER B N 1
ATOM 2476 C CA . SER B 1 157 ? 2.385 -0.062 14.906 1 94.25 157 SER B CA 1
ATOM 2477 C C . SER B 1 157 ? 3.111 -1.34 15.312 1 94.25 157 SER B C 1
ATOM 2479 O O . SER B 1 157 ? 3.326 -2.229 14.492 1 94.25 157 SER B O 1
ATOM 2481 N N . THR B 1 158 ? 3.412 -1.496 16.625 1 85.75 158 THR B N 1
ATOM 2482 C CA . THR B 1 158 ? 4.035 -2.713 17.141 1 85.75 158 THR B CA 1
ATOM 2483 C C . THR B 1 158 ? 2.977 -3.742 17.516 1 85.75 158 THR B C 1
ATOM 2485 O O . THR B 1 158 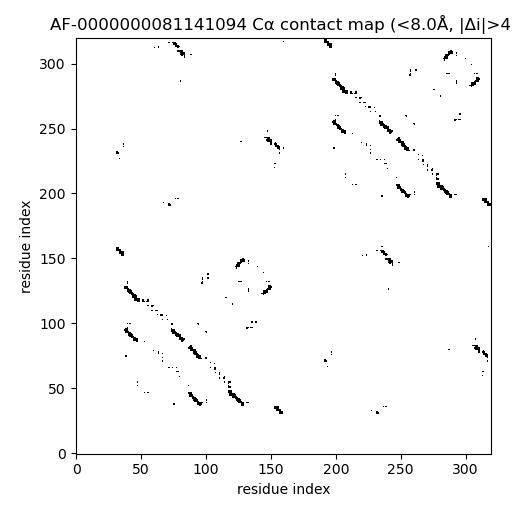? 3.305 -4.875 17.875 1 85.75 158 THR B O 1
ATOM 2488 N N . LYS B 1 159 ? 1.781 -3.406 17.5 1 73.94 159 LYS B N 1
ATOM 2489 C CA . LYS B 1 159 ? 0.69 -4.285 17.906 1 73.94 159 LYS B CA 1
ATOM 2490 C C . LYS B 1 159 ? 0.252 -5.188 16.766 1 73.94 159 LYS B C 1
ATOM 2492 O O . LYS B 1 159 ? -0.395 -6.215 16.984 1 73.94 159 LYS B O 1
ATOM 2497 N N . ASN B 1 160 ? 0.722 -4.848 15.578 1 64.5 160 ASN B N 1
ATOM 2498 C CA . ASN B 1 160 ? 0.175 -5.535 14.414 1 64.5 160 ASN B CA 1
ATOM 2499 C C . ASN B 1 160 ? 1.27 -6.227 13.602 1 64.5 160 ASN B C 1
ATOM 2501 O O . ASN B 1 160 ? 2.365 -5.688 13.445 1 64.5 160 ASN B O 1
#

Foldseek 3Di:
DPPPPPPPPPPPPPPPPPDPPDPPPPPPVVPWDKDADFKKWKKWKKAFAVPCLVQLVVLQVVLVVQCVVPQPPWWPDWDKDDDDPRRMMIITTITNALVSVVVSCVRCVVSVVSNCVGIDGPAIEIEGAPVRVVVCCVVCVVVVHDYHHDDPPHIDTPVD/DPPPPPPPPPPPPCPPPPDPPDPPPPPPVVPWDKDADFKKWKKWKKAFAVPCLVQLVVLQVVLVVQCVVPQVPWWPDWDKDDDDPRRMMIITTITNALVSVVVSCVRCVVSVVSNCVGIDGPAIEIEGAPVRVVVCCVVCVVVVHDYHHDDPPHIDTPVD

Sequence (320 aa):
MKLSVIINTITIACASAFAPISPTKTHTSLTMTWRDDNIITLVPKFKIHEGKKEEYMKVLPKFLEKVKANEQDTCVFYGFVGPTEDDLVICREGYNSADGLLKHLANVDAELKAALENADIIELNVQGPPAELEKLKEPLAAFNPTYYPLIEGSFRSTKNMKLSVIINTITIACASAFAPISPTKTHTSLTMTWRDDNIITLVPKFKIHEGKKEEYMKVLPKFLEKVKANEQDTCVFYGFVGPTEDDLVICREGYNSADGLLKHLANVDAELKAALENADIIELNVQGPPAELEKLKEPLAAFNPTYYPLIEGSFRSTKN

pLDDT: mean 85.57, std 24.55, range [28.2, 98.94]

Radius of gyration: 26.11 Å; Cα contacts (8 Å, |Δi|>4): 539; chains: 2; bounding box: 75×77×78 Å

Nearest PDB structures (foldseek):
  6fxd-assembly1_B-2  TM=9.335E-01  e=7.968E-11  Pseudomonas fluorescens
  6fxd-assembly1_A-2  TM=9.258E-01  e=1.285E-10  Pseudomonas fluorescens
  3kkf-assembly1_A  TM=8.486E-01  e=2.292E-04  Bacteroides thetaiotaomicron
  8ecx-assembly1_B  TM=8.486E-01  e=5.615E-04  Pseudomonas aeruginosa
  1q8b-assembly1_A  TM=7.458E-01  e=2.292E-04  Bacillus subtilis

InterPro domains:
  IPR011008 Dimeric alpha-beta barrel [SSF54909] (37-126)